Protein AF-A0A0V0R7Y8-F1 (afdb_monomer_lite)

pLDDT: mean 89.79, std 14.74, range [41.31, 98.88]

Structure (mmCIF, N/CA/C/O backbone):
data_AF-A0A0V0R7Y8-F1
#
_entry.id   AF-A0A0V0R7Y8-F1
#
loop_
_atom_site.group_PDB
_atom_site.id
_atom_site.type_symbol
_atom_site.label_atom_id
_atom_site.label_alt_id
_atom_site.label_comp_id
_atom_site.label_asym_id
_atom_site.label_entity_id
_atom_site.label_seq_id
_atom_site.pdbx_PDB_ins_code
_atom_site.Cartn_x
_atom_site.Cartn_y
_atom_site.Cartn_z
_atom_site.occupancy
_atom_site.B_iso_or_equiv
_atom_site.auth_seq_id
_atom_site.auth_comp_id
_atom_site.auth_asym_id
_atom_site.auth_atom_id
_atom_site.pdbx_PDB_model_num
ATOM 1 N N . MET A 1 1 ? -34.820 -1.604 16.905 1.00 45.59 1 MET A N 1
ATOM 2 C CA . MET A 1 1 ? -33.372 -1.327 16.903 1.00 45.59 1 MET A CA 1
ATOM 3 C C . MET A 1 1 ? -32.852 -1.806 15.565 1.00 45.59 1 MET A C 1
ATOM 5 O O . MET A 1 1 ? -32.811 -3.008 15.346 1.00 45.59 1 MET A O 1
ATOM 9 N N . THR A 1 2 ? -32.614 -0.902 14.620 1.00 49.62 2 THR A N 1
ATOM 10 C CA . THR A 1 2 ? -31.925 -1.252 13.375 1.00 49.62 2 THR A CA 1
ATOM 11 C C . THR A 1 2 ? -30.484 -1.556 13.751 1.00 49.62 2 THR A C 1
ATOM 13 O O . THR A 1 2 ? -29.754 -0.662 14.164 1.00 49.62 2 THR A O 1
ATOM 16 N N . THR A 1 3 ? -30.098 -2.826 13.714 1.00 55.25 3 THR A N 1
ATOM 17 C CA . THR A 1 3 ? -28.687 -3.200 13.769 1.00 55.25 3 THR A CA 1
ATOM 18 C C . THR A 1 3 ? -28.027 -2.561 12.551 1.00 55.25 3 THR A C 1
ATOM 20 O O . THR A 1 3 ? -28.383 -2.934 11.431 1.00 55.25 3 THR A O 1
ATOM 23 N N . ASN A 1 4 ? -27.148 -1.572 12.745 1.00 69.75 4 ASN A N 1
ATOM 24 C CA . ASN A 1 4 ? -26.284 -1.092 11.667 1.00 69.75 4 ASN A CA 1
ATOM 25 C C . ASN A 1 4 ? -25.510 -2.312 11.174 1.00 69.75 4 ASN A C 1
ATOM 27 O O . ASN A 1 4 ? -24.710 -2.879 11.917 1.00 69.75 4 ASN A O 1
ATOM 31 N N . GLN A 1 5 ? -25.841 -2.790 9.975 1.00 78.62 5 GLN A N 1
ATOM 32 C CA . GLN A 1 5 ? -25.039 -3.830 9.360 1.00 78.62 5 GLN A CA 1
ATOM 33 C C . GLN A 1 5 ? -23.708 -3.203 8.951 1.00 78.62 5 GLN A C 1
ATOM 35 O O . GLN A 1 5 ? -23.725 -2.102 8.392 1.00 78.62 5 GLN A O 1
ATOM 40 N N . PRO A 1 6 ? -22.584 -3.878 9.230 1.00 84.38 6 PRO A N 1
ATOM 41 C CA . PRO A 1 6 ? -21.288 -3.396 8.797 1.00 84.38 6 PRO A CA 1
ATOM 42 C C . PRO A 1 6 ? -21.269 -3.218 7.276 1.00 84.38 6 PRO A C 1
ATOM 44 O O . PRO A 1 6 ? -21.765 -4.069 6.533 1.00 84.38 6 PRO A O 1
ATOM 47 N N . GLN A 1 7 ? -20.704 -2.104 6.817 1.00 93.25 7 GLN A N 1
ATOM 48 C CA . GLN A 1 7 ? -20.434 -1.865 5.403 1.00 93.25 7 GLN A CA 1
ATOM 49 C C . GLN A 1 7 ? -18.988 -2.235 5.100 1.00 93.25 7 GLN A C 1
ATOM 51 O O . GLN A 1 7 ? -18.094 -1.972 5.904 1.00 93.25 7 GLN A O 1
ATOM 56 N N . THR A 1 8 ? -18.757 -2.820 3.928 1.00 96.31 8 THR A N 1
ATOM 57 C CA . THR A 1 8 ? -17.416 -3.186 3.474 1.00 96.31 8 THR A CA 1
ATOM 58 C C . THR A 1 8 ? -16.985 -2.339 2.290 1.00 96.31 8 THR A C 1
ATOM 60 O O . THR A 1 8 ? -17.793 -2.092 1.395 1.00 96.31 8 THR A O 1
ATOM 63 N N . PHE A 1 9 ? -15.711 -1.965 2.246 1.00 97.56 9 PHE A N 1
ATOM 64 C CA . PHE A 1 9 ? -15.096 -1.331 1.081 1.00 97.56 9 PHE A CA 1
ATOM 65 C C . PHE A 1 9 ? -13.651 -1.798 0.914 1.00 97.56 9 PHE A C 1
ATOM 67 O O . PHE A 1 9 ? -12.997 -2.190 1.881 1.00 97.56 9 PHE A O 1
ATOM 74 N N . LYS A 1 10 ? -13.144 -1.738 -0.314 1.00 98.50 10 LYS A N 1
ATOM 75 C CA . LYS A 1 10 ? -11.782 -2.122 -0.667 1.00 98.50 10 LYS A CA 1
ATOM 76 C C . LYS A 1 10 ? -10.921 -0.892 -0.915 1.00 98.50 10 LYS A C 1
ATOM 78 O O . LYS A 1 10 ? -11.217 -0.078 -1.791 1.00 98.50 10 LYS A O 1
ATOM 83 N N . PHE A 1 11 ? -9.822 -0.788 -0.181 1.00 98.69 11 PHE A N 1
ATOM 84 C CA . PHE A 1 11 ? -8.871 0.313 -0.267 1.00 98.69 11 PHE A CA 1
ATOM 85 C C . PHE A 1 11 ? -7.511 -0.192 -0.748 1.00 98.69 11 PHE A C 1
ATOM 87 O O . PHE A 1 11 ? -7.057 -1.249 -0.313 1.00 98.69 11 PHE A O 1
ATOM 94 N N . ALA A 1 12 ? -6.846 0.563 -1.619 1.00 98.81 12 ALA A N 1
ATOM 95 C CA . ALA A 1 12 ? -5.506 0.243 -2.097 1.00 98.81 12 ALA A CA 1
ATOM 96 C C . ALA A 1 12 ? -4.561 1.452 -2.065 1.00 98.81 12 ALA A C 1
ATOM 98 O O . ALA A 1 12 ? -5.000 2.599 -2.129 1.00 98.81 12 ALA A O 1
ATOM 99 N N . THR A 1 13 ? -3.256 1.196 -2.026 1.00 98.81 13 THR A N 1
ATOM 100 C CA . THR A 1 13 ? -2.219 2.200 -2.301 1.00 98.81 13 THR A CA 1
ATOM 101 C C . THR A 1 13 ? -1.193 1.649 -3.281 1.00 98.81 13 THR A C 1
ATOM 103 O O . THR A 1 13 ? -0.914 0.446 -3.251 1.00 98.81 13 THR A O 1
ATOM 106 N N . TYR A 1 14 ? -0.666 2.500 -4.168 1.00 98.56 14 TYR A N 1
ATOM 107 C CA . TYR A 1 14 ? 0.342 2.082 -5.135 1.00 98.56 14 TYR A CA 1
ATOM 108 C C . TYR A 1 14 ? 1.214 3.224 -5.678 1.00 98.56 14 TYR A C 1
ATOM 110 O O . TYR A 1 14 ? 0.701 4.132 -6.346 1.00 98.56 14 TYR A O 1
ATOM 118 N N . ASN A 1 15 ? 2.533 3.130 -5.485 1.00 97.94 15 ASN A N 1
ATOM 119 C CA . ASN A 1 15 ? 3.489 3.935 -6.236 1.00 97.94 15 ASN A CA 1
ATOM 120 C C . ASN A 1 15 ? 3.655 3.341 -7.644 1.00 97.94 15 ASN A C 1
ATOM 122 O O . ASN A 1 15 ? 4.008 2.174 -7.820 1.00 97.94 15 ASN A O 1
ATOM 126 N N . ILE A 1 16 ? 3.355 4.144 -8.668 1.00 95.75 16 ILE A N 1
ATOM 127 C CA . ILE A 1 16 ? 3.303 3.691 -10.065 1.00 95.75 16 ILE A CA 1
ATOM 128 C C . ILE A 1 16 ? 4.556 4.029 -10.886 1.00 95.75 16 ILE A C 1
ATOM 130 O O . ILE A 1 16 ? 4.579 3.743 -12.093 1.00 95.75 16 ILE A O 1
ATOM 134 N N . ARG A 1 17 ? 5.555 4.683 -10.279 1.00 91.94 17 ARG A N 1
ATOM 135 C CA . ARG A 1 17 ? 6.813 5.108 -10.914 1.00 91.94 17 ARG A CA 1
ATOM 136 C C . ARG A 1 17 ? 6.651 5.823 -12.248 1.00 91.94 17 ARG A C 1
ATOM 138 O O . ARG A 1 17 ? 7.383 5.562 -13.190 1.00 91.94 17 ARG A O 1
ATOM 145 N N . ASN A 1 18 ? 5.602 6.621 -12.418 1.00 83.62 18 ASN A N 1
ATOM 146 C CA . ASN A 1 18 ? 4.929 6.857 -13.703 1.00 83.62 18 ASN A CA 1
ATOM 147 C C . ASN A 1 18 ? 5.817 6.939 -14.968 1.00 83.62 18 ASN A C 1
ATOM 149 O O . ASN A 1 18 ? 6.141 5.911 -15.538 1.00 83.62 18 ASN A O 1
ATOM 153 N N . HIS A 1 19 ? 6.188 8.116 -15.476 1.00 83.19 19 HIS A N 1
ATOM 154 C CA . HIS A 1 19 ? 6.862 8.243 -16.783 1.00 83.19 19 HIS A CA 1
ATOM 155 C C . HIS A 1 19 ? 8.343 7.824 -16.773 1.00 83.19 19 HIS A C 1
ATOM 157 O O . HIS A 1 19 ? 9.034 8.011 -17.775 1.00 83.19 19 HIS A O 1
ATOM 163 N N . MET A 1 20 ? 8.823 7.287 -15.652 1.00 85.25 20 MET A N 1
ATOM 164 C CA . MET A 1 20 ? 10.194 6.841 -15.485 1.00 85.25 20 MET A CA 1
ATOM 165 C C . MET A 1 20 ? 10.377 5.420 -16.005 1.00 85.25 20 MET A C 1
ATOM 167 O O . MET A 1 20 ? 9.436 4.617 -16.102 1.00 85.25 20 MET A O 1
ATOM 171 N N . ASP A 1 21 ? 11.633 5.122 -16.323 1.00 89.00 21 ASP A N 1
ATOM 172 C CA . ASP A 1 21 ? 12.064 3.820 -16.806 1.00 89.00 21 ASP A CA 1
ATOM 173 C C . ASP A 1 21 ? 11.287 3.380 -18.049 1.00 89.00 21 ASP A C 1
ATOM 175 O O . ASP A 1 21 ? 10.880 4.190 -18.883 1.00 89.00 21 ASP A O 1
ATOM 179 N N . ARG A 1 22 ? 11.083 2.075 -18.205 1.00 93.44 22 ARG A N 1
ATOM 180 C CA . ARG A 1 22 ? 10.433 1.441 -19.357 1.00 93.44 22 ARG A CA 1
ATOM 181 C C . ARG A 1 22 ? 8.916 1.687 -19.394 1.00 93.44 22 ARG A C 1
ATOM 183 O O . ARG A 1 22 ? 8.144 0.789 -19.723 1.00 93.44 22 ARG A O 1
ATOM 190 N N . TYR A 1 23 ? 8.455 2.892 -19.039 1.00 92.12 23 TYR A N 1
ATOM 191 C CA . TYR A 1 23 ? 7.038 3.245 -18.928 1.00 92.12 23 TYR A CA 1
ATOM 192 C C . TYR A 1 23 ? 6.246 2.927 -20.196 1.00 92.12 23 TYR A C 1
ATOM 194 O O . TYR A 1 23 ? 5.176 2.332 -20.111 1.00 92.12 23 TYR A O 1
ATOM 202 N N . SER A 1 24 ? 6.765 3.275 -21.378 1.00 92.06 24 SER A N 1
ATOM 203 C CA . SER A 1 24 ? 6.098 2.980 -22.656 1.00 92.06 24 SER A CA 1
ATOM 204 C C . SER A 1 24 ? 5.825 1.486 -22.855 1.00 92.06 24 SER A C 1
ATOM 206 O O . SER A 1 24 ? 4.826 1.138 -23.480 1.00 92.06 24 SER A O 1
ATOM 208 N N . GLU A 1 25 ? 6.669 0.621 -22.296 1.00 94.81 25 GLU A N 1
ATOM 209 C CA . GLU A 1 25 ? 6.560 -0.836 -22.388 1.00 94.81 25 GLU A CA 1
ATOM 210 C C . GLU A 1 25 ? 5.627 -1.407 -21.311 1.00 94.81 25 GLU A C 1
ATOM 212 O O . GLU A 1 25 ? 4.839 -2.309 -21.590 1.00 94.81 25 GLU A O 1
ATOM 217 N N . ARG A 1 26 ? 5.649 -0.852 -20.090 1.00 94.56 26 ARG A N 1
ATOM 218 C CA . ARG A 1 26 ? 4.825 -1.337 -18.967 1.00 94.56 26 ARG A CA 1
ATOM 219 C C . ARG A 1 26 ? 3.474 -0.643 -18.805 1.00 94.56 26 ARG A C 1
ATOM 221 O O . ARG A 1 26 ? 2.657 -1.119 -18.028 1.00 94.56 26 ARG A O 1
ATOM 228 N N . LYS A 1 27 ? 3.188 0.454 -19.515 1.00 94.19 27 LYS A N 1
ATOM 229 C CA . LYS A 1 27 ? 1.982 1.286 -19.313 1.00 94.19 27 LYS A CA 1
ATOM 230 C C . LYS A 1 27 ? 0.677 0.495 -19.358 1.00 94.19 27 LYS A C 1
ATOM 232 O O . LYS A 1 27 ? -0.183 0.683 -18.500 1.00 94.19 27 LYS A O 1
ATOM 237 N N . GLU A 1 28 ? 0.501 -0.365 -20.359 1.00 95.06 28 GLU A N 1
ATOM 238 C CA . GLU A 1 28 ? -0.724 -1.167 -20.462 1.00 95.06 28 GLU A CA 1
ATOM 239 C C . GLU A 1 28 ? -0.782 -2.245 -19.376 1.00 95.06 28 GLU A C 1
ATOM 241 O O . GLU A 1 28 ? -1.850 -2.494 -18.821 1.00 95.06 28 GLU A O 1
ATOM 246 N N . PHE A 1 29 ? 0.366 -2.805 -18.989 1.00 96.62 29 PHE A N 1
ATOM 247 C CA . PHE A 1 29 ? 0.450 -3.757 -17.885 1.00 96.62 29 PHE A CA 1
ATOM 248 C C . PHE A 1 29 ? 0.130 -3.115 -16.528 1.00 96.62 29 PHE A C 1
ATOM 250 O O . PHE A 1 29 ? -0.634 -3.670 -15.739 1.00 96.62 29 PHE A O 1
ATOM 257 N N . LEU A 1 30 ? 0.630 -1.903 -16.285 1.00 96.31 30 LEU A N 1
ATOM 258 C CA . LEU A 1 30 ? 0.299 -1.074 -15.128 1.00 96.31 30 LEU A CA 1
ATOM 259 C C . LEU A 1 30 ? -1.203 -0.796 -15.047 1.00 96.31 30 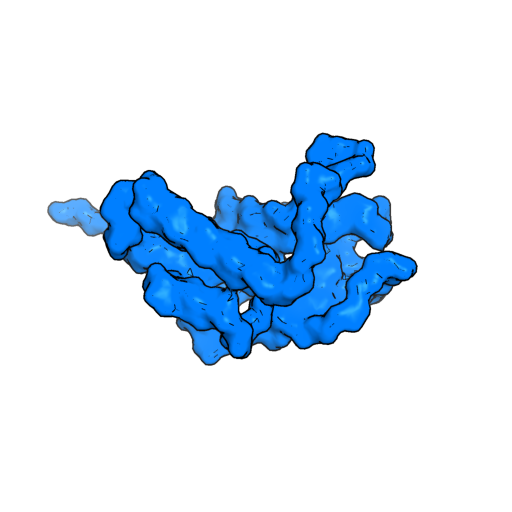LEU A C 1
ATOM 261 O O . LEU A 1 30 ? -1.820 -1.040 -14.012 1.00 96.31 30 LEU A O 1
ATOM 265 N N . LYS A 1 31 ? -1.820 -0.355 -16.149 1.00 95.94 31 LYS A N 1
ATOM 266 C CA . LYS A 1 31 ? -3.274 -0.136 -16.197 1.00 95.94 31 LYS A CA 1
ATOM 267 C C . LYS A 1 31 ? -4.052 -1.411 -15.896 1.00 95.94 31 LYS A C 1
ATOM 269 O O . LYS A 1 31 ? -4.994 -1.371 -15.112 1.00 95.94 31 LYS A O 1
ATOM 274 N N . GLN A 1 32 ? -3.674 -2.534 -16.510 1.00 97.12 32 GLN A N 1
ATOM 275 C CA . GLN A 1 32 ? -4.319 -3.824 -16.262 1.00 97.12 32 GLN A CA 1
ATOM 276 C C . GLN A 1 32 ? -4.190 -4.237 -14.795 1.00 97.12 32 GLN A C 1
ATOM 278 O O . GLN A 1 32 ? -5.183 -4.647 -14.202 1.00 97.12 32 GLN A O 1
ATOM 283 N N . THR A 1 33 ? -3.008 -4.057 -14.205 1.00 97.25 33 THR A N 1
ATOM 284 C CA . THR A 1 33 ? -2.749 -4.323 -12.786 1.00 97.25 33 THR A CA 1
ATOM 285 C C . THR A 1 33 ? -3.688 -3.500 -11.905 1.00 97.25 33 THR A C 1
ATOM 287 O O . THR A 1 33 ? -4.431 -4.077 -11.118 1.00 97.25 33 THR A O 1
ATOM 290 N N . ILE A 1 34 ? -3.758 -2.177 -12.105 1.00 97.12 34 ILE A N 1
ATOM 291 C CA . ILE A 1 34 ? -4.668 -1.285 -11.362 1.00 97.12 34 ILE A CA 1
ATOM 292 C C . ILE A 1 34 ? -6.135 -1.714 -11.535 1.00 97.12 34 ILE A C 1
ATOM 294 O O . ILE A 1 34 ? -6.874 -1.826 -10.557 1.00 97.12 34 ILE A O 1
ATOM 298 N N . HIS A 1 35 ? -6.563 -2.014 -12.764 1.00 97.00 35 HIS A N 1
ATOM 299 C CA . HIS A 1 35 ? -7.934 -2.454 -13.042 1.00 97.00 35 HIS A CA 1
ATOM 300 C C . HIS A 1 35 ? -8.291 -3.793 -12.375 1.00 97.00 35 HIS A C 1
ATOM 302 O O . HIS A 1 35 ? -9.444 -3.993 -11.986 1.00 97.00 35 HIS A O 1
ATOM 308 N N . GLN A 1 36 ? -7.336 -4.715 -12.241 1.00 97.44 36 GLN A N 1
ATOM 309 C CA . GLN A 1 36 ? -7.560 -6.037 -11.649 1.00 97.44 36 GLN A CA 1
ATOM 310 C C . GLN A 1 36 ? -7.745 -5.995 -10.127 1.00 97.44 36 GLN A C 1
ATOM 312 O O . GLN A 1 36 ? -8.451 -6.855 -9.597 1.00 97.44 36 GLN A O 1
ATOM 317 N N . VAL A 1 37 ? -7.182 -4.994 -9.440 1.00 97.12 37 VAL A N 1
ATOM 318 C CA . VAL A 1 37 ? -7.317 -4.822 -7.979 1.00 97.12 37 VAL A CA 1
ATOM 319 C C . VAL A 1 37 ? -8.781 -4.619 -7.571 1.00 97.12 37 VAL A C 1
ATOM 321 O O . VAL A 1 37 ? -9.213 -5.120 -6.528 1.00 97.12 37 VAL A O 1
ATOM 324 N N . LYS A 1 38 ? -9.567 -3.935 -8.420 1.00 97.00 38 LYS A N 1
ATOM 325 C CA . LYS A 1 38 ? -10.990 -3.629 -8.184 1.00 97.00 38 LYS A CA 1
ATOM 326 C C . LYS A 1 38 ? -11.236 -3.000 -6.803 1.00 97.00 38 LYS A C 1
ATOM 328 O O . LYS A 1 38 ? -12.173 -3.391 -6.113 1.00 97.00 38 LYS A O 1
ATOM 333 N N . SER A 1 39 ? -10.354 -2.097 -6.376 1.00 97.75 39 SER A N 1
ATOM 334 C CA . SER A 1 39 ? -10.543 -1.297 -5.163 1.00 97.75 39 SER A CA 1
ATOM 335 C C . SER A 1 39 ? -11.597 -0.218 -5.389 1.00 97.75 39 SER A C 1
ATOM 337 O O . SER A 1 39 ? -11.660 0.357 -6.476 1.00 97.75 39 SER A O 1
ATOM 339 N N . ASP A 1 40 ? -12.365 0.100 -4.353 1.00 98.25 40 ASP A N 1
ATOM 340 C CA . ASP A 1 40 ? -13.305 1.223 -4.358 1.00 98.25 40 ASP A CA 1
ATOM 341 C C . ASP A 1 40 ? -12.562 2.562 -4.262 1.00 98.25 40 ASP A C 1
ATOM 343 O O . ASP A 1 40 ? -12.948 3.547 -4.890 1.00 98.25 40 ASP A O 1
ATOM 347 N N . ILE A 1 41 ? -11.466 2.588 -3.496 1.00 98.00 41 ILE A N 1
ATOM 348 C CA . ILE A 1 41 ? -10.605 3.759 -3.303 1.00 98.00 41 ILE A CA 1
ATOM 349 C C . ILE A 1 41 ? -9.147 3.333 -3.489 1.00 98.00 41 ILE A C 1
ATOM 351 O O . ILE A 1 41 ? -8.733 2.295 -2.975 1.00 98.00 41 ILE A O 1
ATOM 355 N N . MET A 1 42 ? -8.361 4.133 -4.211 1.00 98.12 42 MET A N 1
ATOM 356 C CA . MET A 1 42 ? -6.930 3.892 -4.405 1.00 98.12 42 MET A CA 1
ATOM 357 C C . MET A 1 42 ? -6.126 5.186 -4.250 1.00 98.12 42 MET A C 1
ATOM 359 O O . MET A 1 42 ? -6.394 6.164 -4.947 1.00 98.12 42 MET A O 1
ATOM 363 N N . GLY A 1 43 ? -5.133 5.180 -3.359 1.00 97.81 43 GLY A N 1
ATOM 364 C CA . GLY A 1 43 ? -4.105 6.217 -3.271 1.00 97.81 43 GLY A CA 1
ATOM 365 C C . GLY A 1 43 ? -2.959 5.919 -4.237 1.00 97.81 43 GLY A C 1
ATOM 366 O O . GLY A 1 43 ? -2.362 4.851 -4.161 1.00 97.81 43 GLY A O 1
ATOM 367 N N . LEU A 1 44 ? -2.652 6.839 -5.151 1.00 96.81 44 LEU A N 1
ATOM 368 C CA . LEU A 1 44 ? -1.558 6.679 -6.114 1.00 96.81 44 LEU A CA 1
ATOM 369 C C . LEU A 1 44 ? -0.428 7.668 -5.824 1.00 96.81 44 LEU A C 1
ATOM 371 O O . LEU A 1 44 ? -0.694 8.848 -5.584 1.00 96.81 44 LEU A O 1
ATOM 375 N N . GLN A 1 45 ? 0.817 7.201 -5.905 1.00 95.50 45 GLN A N 1
ATOM 376 C CA . GLN A 1 45 ? 2.026 8.029 -5.815 1.00 95.50 45 GLN A CA 1
ATOM 377 C C . GLN A 1 45 ? 2.712 8.125 -7.185 1.00 95.50 45 GLN A C 1
ATOM 379 O O . GLN A 1 45 ? 2.442 7.326 -8.077 1.00 95.50 45 GLN A O 1
ATOM 384 N N . GLU A 1 46 ? 3.546 9.149 -7.379 1.00 91.31 46 GLU A N 1
ATOM 385 C CA . GLU A 1 46 ? 4.247 9.434 -8.645 1.00 91.31 46 GLU A CA 1
ATOM 386 C C . GLU A 1 46 ? 3.353 9.658 -9.878 1.00 91.31 46 GLU A C 1
ATOM 388 O O . GLU A 1 46 ? 3.790 9.545 -11.022 1.00 91.31 46 GLU A O 1
ATOM 393 N N . VAL A 1 47 ? 2.092 10.048 -9.693 1.00 88.06 47 VAL A N 1
ATOM 394 C CA . VAL A 1 47 ? 1.229 10.442 -10.816 1.00 88.06 47 VAL A CA 1
ATOM 395 C C . VAL A 1 47 ? 1.770 11.724 -11.456 1.00 88.06 47 VAL A C 1
ATOM 397 O O . VAL A 1 47 ? 1.975 12.731 -10.784 1.00 88.06 47 VAL A O 1
ATOM 400 N N . ALA A 1 48 ? 1.964 11.712 -12.776 1.00 80.25 48 ALA A N 1
ATOM 401 C CA . ALA A 1 48 ? 2.385 12.899 -13.521 1.00 80.25 48 ALA A CA 1
ATOM 402 C C . ALA A 1 48 ? 1.202 13.474 -14.296 1.00 80.25 48 ALA A C 1
ATOM 404 O O . ALA A 1 48 ? 0.520 12.753 -15.026 1.00 80.25 48 ALA A O 1
ATOM 405 N N . PHE A 1 49 ? 0.979 14.778 -14.141 1.00 62.84 49 PHE A N 1
ATOM 406 C CA . PHE A 1 49 ? -0.150 15.490 -14.743 1.00 62.84 49 PHE A CA 1
ATOM 407 C C . PHE A 1 49 ? 0.215 16.199 -16.056 1.00 62.84 49 PHE A C 1
ATOM 409 O O . PHE A 1 49 ? -0.677 16.528 -16.835 1.00 62.84 49 PHE A O 1
ATOM 416 N N . LEU A 1 50 ? 1.508 16.405 -16.333 1.00 59.41 50 LEU A N 1
ATOM 417 C CA . LEU A 1 50 ? 2.017 17.045 -17.548 1.00 59.41 50 LEU A CA 1
ATOM 418 C C . LEU A 1 50 ? 3.231 16.278 -18.105 1.00 59.41 50 LEU A C 1
ATOM 420 O O . LEU A 1 50 ? 3.923 15.598 -17.343 1.00 59.41 50 LEU A O 1
ATOM 424 N N . PRO A 1 51 ? 3.520 16.378 -19.418 1.00 52.84 51 PRO A N 1
ATOM 425 C CA . PRO A 1 51 ? 4.764 15.861 -19.967 1.00 52.84 51 PRO A CA 1
ATOM 426 C C . PRO A 1 51 ? 5.930 16.681 -19.398 1.00 52.84 51 PRO A C 1
ATOM 428 O O . PRO A 1 51 ? 6.093 17.843 -19.763 1.00 52.84 51 PRO A O 1
ATOM 431 N N . GLY A 1 52 ? 6.723 16.077 -18.511 1.00 54.22 52 GLY A N 1
ATOM 432 C CA . GLY A 1 52 ? 7.996 16.641 -18.050 1.00 54.22 52 GLY A CA 1
ATOM 433 C C . GLY A 1 52 ? 7.979 17.379 -16.712 1.00 54.22 52 GLY A C 1
ATOM 434 O O . GLY A 1 52 ? 8.740 18.325 -16.565 1.00 54.22 52 GLY A O 1
ATOM 435 N N . GLY A 1 53 ? 7.138 16.981 -15.756 1.00 50.09 53 GLY A N 1
ATOM 436 C CA . GLY A 1 53 ? 7.322 17.417 -14.372 1.00 50.09 53 GLY A CA 1
ATOM 437 C C . GLY A 1 53 ? 6.745 16.414 -13.384 1.00 50.09 53 GLY A C 1
ATOM 438 O O . GLY A 1 53 ? 5.543 16.127 -13.413 1.00 50.09 53 GLY A O 1
ATOM 439 N N . GLN A 1 54 ? 7.593 15.875 -12.513 1.00 50.69 54 GLN A N 1
ATOM 440 C CA . GLN A 1 54 ? 7.134 15.293 -11.256 1.00 50.69 54 GLN A CA 1
ATOM 441 C C . GLN A 1 54 ? 6.870 16.408 -10.232 1.00 50.69 54 GLN A C 1
ATOM 443 O O . GLN A 1 54 ? 7.487 17.470 -10.279 1.00 50.69 54 GLN A O 1
ATOM 448 N N . LEU A 1 55 ? 5.959 16.181 -9.278 1.00 51.19 55 LEU A N 1
ATOM 449 C CA . LEU A 1 55 ? 5.651 17.178 -8.242 1.00 51.19 55 LEU A CA 1
ATOM 450 C C . LEU A 1 55 ? 6.890 17.537 -7.394 1.00 51.19 55 LEU A C 1
ATOM 452 O O . LEU A 1 55 ? 7.007 18.679 -6.956 1.00 51.19 55 LEU A O 1
ATOM 456 N N . HIS A 1 56 ? 7.838 16.603 -7.233 1.00 52.97 56 HIS A N 1
ATOM 457 C CA . HIS A 1 56 ? 9.090 16.830 -6.502 1.00 52.97 56 HIS A CA 1
ATOM 458 C C . HIS A 1 56 ? 9.985 17.903 -7.156 1.00 52.97 56 HIS A C 1
ATOM 460 O O . HIS A 1 56 ? 10.826 18.496 -6.495 1.00 52.97 56 HIS A O 1
ATOM 466 N N . GLU A 1 57 ? 9.803 18.209 -8.446 1.00 45.66 57 GLU A N 1
ATOM 467 C CA . GLU A 1 57 ? 10.573 19.258 -9.131 1.00 45.66 57 GLU A CA 1
ATOM 468 C C . GLU A 1 57 ? 10.088 20.675 -8.778 1.00 45.66 57 GLU A C 1
ATOM 470 O O . GLU A 1 57 ? 10.811 21.654 -8.984 1.00 45.66 57 GLU A O 1
ATOM 475 N N . LEU A 1 58 ? 8.868 20.802 -8.241 1.00 43.78 58 LEU A N 1
ATOM 476 C CA . LEU A 1 58 ? 8.275 22.082 -7.840 1.00 43.78 58 LEU A CA 1
ATOM 477 C C . LEU A 1 58 ? 8.676 22.504 -6.421 1.00 43.78 58 LEU A C 1
ATOM 479 O O . LEU A 1 58 ? 8.545 23.680 -6.079 1.00 43.78 58 LEU A O 1
ATOM 483 N N . VAL A 1 59 ? 9.186 21.572 -5.614 1.00 45.34 59 VAL A N 1
ATOM 484 C CA . VAL A 1 59 ? 9.665 21.813 -4.251 1.00 45.34 59 VAL A CA 1
ATOM 485 C C . VAL A 1 59 ? 11.038 21.160 -4.129 1.00 45.34 59 VAL A C 1
ATOM 487 O O . VAL A 1 59 ? 11.153 19.956 -3.946 1.00 45.34 59 VAL A O 1
ATOM 490 N N . LYS A 1 60 ? 12.102 21.952 -4.301 1.00 41.31 60 LYS A N 1
ATOM 491 C CA . LYS A 1 60 ? 13.466 21.472 -4.056 1.00 41.31 60 LYS A CA 1
ATOM 492 C C . LYS A 1 60 ? 13.683 21.359 -2.554 1.00 41.31 60 LYS A C 1
ATOM 494 O O . LYS A 1 60 ? 13.883 22.378 -1.893 1.00 41.31 60 LYS A O 1
ATOM 499 N N . ASP A 1 61 ? 13.681 20.133 -2.061 1.00 51.72 61 ASP A N 1
ATOM 500 C CA . ASP A 1 61 ? 14.017 19.824 -0.679 1.00 51.72 61 ASP A CA 1
ATOM 501 C C . ASP A 1 61 ? 15.536 19.633 -0.555 1.00 51.72 61 ASP A C 1
ATOM 503 O O . ASP A 1 61 ? 16.154 18.901 -1.328 1.00 51.72 61 ASP A O 1
ATOM 507 N N . ASN A 1 62 ? 16.159 20.384 0.359 1.00 50.03 62 ASN A N 1
ATOM 508 C CA . ASN A 1 62 ? 17.614 20.571 0.405 1.00 50.03 62 ASN A CA 1
ATOM 509 C C . ASN A 1 62 ? 18.362 19.661 1.395 1.00 50.03 62 ASN A C 1
ATOM 511 O O . ASN A 1 62 ? 19.586 19.738 1.409 1.00 50.03 62 ASN A O 1
ATOM 515 N N . ASP A 1 63 ? 17.709 18.808 2.192 1.00 49.81 63 ASP A N 1
ATOM 516 C CA . ASP A 1 63 ? 18.393 18.116 3.296 1.00 49.81 63 ASP A CA 1
ATOM 517 C C . ASP A 1 63 ? 17.983 16.638 3.437 1.00 49.81 63 ASP A C 1
ATOM 519 O O . ASP A 1 63 ? 16.811 16.287 3.470 1.00 49.81 63 ASP A O 1
ATOM 523 N N . GLY A 1 64 ? 18.971 15.743 3.492 1.00 50.47 64 GLY A N 1
ATOM 524 C CA . GLY A 1 64 ? 18.769 14.295 3.573 1.00 50.47 64 GLY A CA 1
ATOM 525 C C . GLY A 1 64 ? 18.235 13.805 4.925 1.00 50.47 64 GLY A C 1
ATOM 526 O O . GLY A 1 64 ? 18.510 14.388 5.971 1.00 50.47 64 GLY A O 1
ATOM 527 N N . ASN A 1 65 ? 17.517 12.681 4.875 1.00 48.59 65 ASN A N 1
ATOM 528 C CA . ASN A 1 65 ? 17.073 11.778 5.952 1.00 48.59 65 ASN A CA 1
ATOM 529 C C . ASN A 1 65 ? 16.168 12.330 7.077 1.00 48.59 65 ASN A C 1
ATOM 531 O O . ASN A 1 65 ? 15.351 11.569 7.581 1.00 48.59 65 ASN A O 1
ATOM 535 N N . ASP A 1 66 ? 16.213 13.617 7.432 1.00 54.28 66 ASP A N 1
ATOM 536 C CA . ASP A 1 66 ? 15.376 14.206 8.507 1.00 54.28 66 ASP A CA 1
ATOM 537 C C . ASP A 1 66 ? 13.991 14.692 8.000 1.00 54.28 66 ASP A C 1
ATOM 539 O O . ASP A 1 66 ? 13.136 15.169 8.750 1.00 54.28 66 ASP A O 1
ATOM 543 N N . ILE A 1 67 ? 13.749 14.585 6.687 1.00 68.69 67 ILE A N 1
ATOM 544 C CA . ILE A 1 67 ? 12.571 15.157 6.020 1.00 68.69 67 ILE A CA 1
ATOM 545 C C . ILE A 1 67 ? 11.351 14.235 6.069 1.00 68.69 67 ILE A C 1
ATOM 547 O O . ILE A 1 67 ? 10.243 14.723 6.290 1.00 68.69 67 ILE A O 1
ATOM 551 N N . PHE A 1 68 ? 11.508 12.919 5.895 1.00 74.50 68 PHE A N 1
ATOM 552 C CA . PHE A 1 68 ? 10.350 12.014 5.840 1.00 74.50 68 PHE A CA 1
ATOM 553 C C . PHE A 1 68 ? 9.593 11.997 7.165 1.00 74.50 68 PHE A C 1
ATOM 555 O O . PHE A 1 68 ? 8.377 12.195 7.205 1.00 74.50 68 PHE A O 1
ATOM 562 N N . GLU A 1 69 ? 10.326 11.886 8.270 1.00 76.50 69 GLU A N 1
ATOM 563 C CA . GLU A 1 69 ? 9.746 11.991 9.601 1.00 76.50 69 GLU A CA 1
ATOM 564 C C . GLU A 1 69 ? 9.106 13.366 9.830 1.00 76.50 69 GLU A C 1
ATOM 566 O O . GLU A 1 69 ? 7.986 13.449 10.345 1.00 76.50 69 GLU A O 1
ATOM 571 N N . HIS A 1 70 ? 9.764 14.452 9.407 1.00 82.88 70 HIS A N 1
ATOM 572 C CA . HIS A 1 70 ? 9.187 15.789 9.497 1.00 82.88 70 HIS A CA 1
ATOM 573 C C . HIS A 1 70 ? 7.866 15.895 8.723 1.00 82.88 70 HIS A C 1
ATOM 575 O O . HIS A 1 70 ? 6.879 16.397 9.260 1.00 82.88 70 HIS A O 1
ATOM 581 N N . HIS A 1 71 ? 7.804 15.387 7.492 1.00 87.12 71 HIS A N 1
ATOM 582 C CA . HIS A 1 71 ? 6.600 15.390 6.663 1.00 87.12 71 HIS A CA 1
ATOM 583 C C . HIS A 1 71 ? 5.462 14.603 7.309 1.00 87.12 71 HIS A C 1
ATOM 585 O O . HIS A 1 71 ? 4.344 15.114 7.413 1.00 87.12 71 HIS A O 1
ATOM 591 N N . ILE A 1 72 ? 5.744 13.405 7.821 1.00 91.19 72 ILE A N 1
ATOM 592 C CA . ILE A 1 72 ? 4.748 12.593 8.523 1.00 91.19 72 ILE A CA 1
ATOM 593 C C . ILE A 1 72 ? 4.254 13.291 9.794 1.00 91.19 72 ILE A C 1
ATOM 595 O O . ILE A 1 72 ? 3.041 13.345 10.032 1.00 91.19 72 ILE A O 1
ATOM 599 N N . LYS A 1 73 ? 5.149 13.922 10.564 1.00 89.69 73 LYS A N 1
ATOM 600 C CA . LYS A 1 73 ? 4.777 14.764 11.712 1.00 89.69 73 LYS A CA 1
ATOM 601 C C . LYS A 1 73 ? 3.850 15.907 11.303 1.00 89.69 73 LYS A C 1
ATOM 603 O O . LYS A 1 73 ? 2.830 16.116 11.963 1.00 89.69 73 LYS A O 1
ATOM 608 N N . GLN A 1 74 ? 4.157 16.620 10.216 1.00 92.88 74 GLN A N 1
ATOM 609 C CA . GLN A 1 74 ? 3.313 17.710 9.717 1.00 92.88 74 GLN A CA 1
ATOM 610 C C . GLN A 1 74 ? 1.940 17.213 9.256 1.00 92.88 74 GLN A C 1
ATOM 612 O O . GLN A 1 74 ? 0.930 17.831 9.592 1.00 92.88 74 GLN A O 1
ATOM 617 N N . ILE A 1 75 ? 1.877 16.085 8.540 1.00 93.94 75 ILE A N 1
ATOM 618 C CA . ILE A 1 75 ? 0.613 15.494 8.083 1.00 93.94 75 ILE A CA 1
ATOM 619 C C . ILE A 1 75 ? -0.253 15.104 9.282 1.00 93.94 75 ILE A C 1
ATOM 621 O O . ILE A 1 75 ? -1.416 15.497 9.351 1.00 93.94 75 ILE A O 1
ATOM 625 N N . ILE A 1 76 ? 0.303 14.393 10.264 1.00 94.00 76 ILE A N 1
ATOM 626 C CA . ILE A 1 76 ? -0.451 13.970 11.451 1.00 94.00 76 ILE A CA 1
ATOM 627 C C . ILE A 1 76 ? -0.896 15.177 12.285 1.00 94.00 76 ILE A C 1
ATOM 629 O O . ILE A 1 76 ? -2.034 15.209 12.760 1.00 94.00 76 ILE A O 1
ATOM 633 N N . LEU A 1 77 ? -0.045 16.194 12.443 1.00 93.94 77 LEU A N 1
ATOM 634 C CA . LEU A 1 77 ? -0.428 17.437 13.113 1.00 93.94 77 LEU A CA 1
ATOM 635 C C . LEU A 1 77 ? -1.569 18.141 12.367 1.00 93.94 77 LEU A C 1
ATOM 637 O O . LEU A 1 77 ? -2.539 18.580 12.986 1.00 93.94 77 LEU A O 1
ATOM 641 N N . TRP A 1 78 ? -1.487 18.211 11.039 1.00 96.19 78 TRP A N 1
ATOM 642 C CA . TRP A 1 78 ? -2.539 18.772 10.203 1.00 96.19 78 TRP A CA 1
ATOM 643 C C . TRP A 1 78 ? -3.853 17.995 10.348 1.00 96.19 78 TRP A C 1
ATOM 645 O O . TRP A 1 78 ? -4.894 18.623 10.541 1.00 96.19 78 TRP A O 1
ATOM 655 N N . LEU A 1 79 ? -3.817 16.657 10.359 1.00 95.00 79 LEU A N 1
ATOM 656 C CA . LEU A 1 79 ? -4.995 15.815 10.596 1.00 95.00 79 LEU A CA 1
ATOM 657 C C . LEU A 1 79 ? -5.630 16.113 11.963 1.00 95.00 79 LEU A C 1
ATOM 659 O O . LEU A 1 79 ? -6.834 16.353 12.027 1.00 95.00 79 LEU A O 1
ATOM 663 N N . LYS A 1 80 ? -4.825 16.186 13.033 1.00 94.19 80 LYS A N 1
ATOM 664 C CA . LYS A 1 80 ? -5.292 16.524 14.393 1.00 94.19 80 LYS A CA 1
ATOM 665 C C . LYS A 1 80 ? -5.972 17.892 14.461 1.00 94.19 80 LYS A C 1
ATOM 667 O O . LYS A 1 80 ? -6.934 18.066 15.201 1.00 94.19 80 LYS A O 1
ATOM 672 N N . ILE A 1 81 ? -5.476 18.864 13.694 1.00 94.69 81 ILE A N 1
A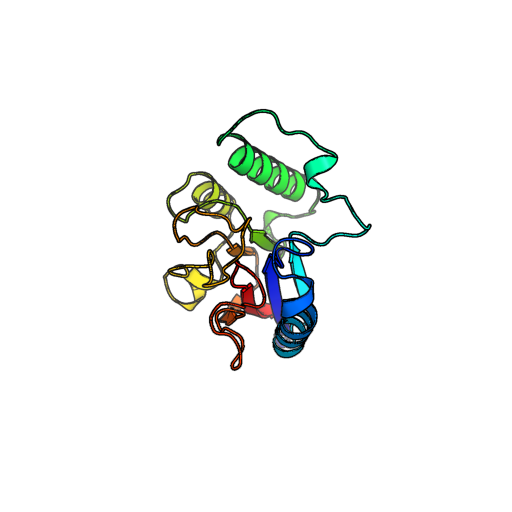TOM 673 C CA . ILE A 1 81 ? -6.033 20.222 13.648 1.00 94.69 81 ILE A CA 1
ATOM 674 C C . ILE A 1 81 ? -7.301 20.285 12.785 1.00 94.69 81 ILE A C 1
ATOM 676 O O . ILE A 1 81 ? -8.208 21.064 13.083 1.00 94.69 81 ILE A O 1
ATOM 680 N N . LYS A 1 82 ? -7.350 19.538 11.676 1.00 95.94 82 LYS A N 1
ATOM 681 C CA . LYS A 1 82 ? -8.391 19.690 10.649 1.00 95.94 82 LYS A CA 1
ATOM 682 C C . LYS A 1 82 ? -9.557 18.729 10.775 1.00 95.94 82 LYS A C 1
ATOM 684 O O . LYS A 1 82 ? -10.626 19.069 10.275 1.00 95.94 82 LYS A O 1
ATOM 689 N N . ILE A 1 83 ? -9.381 17.580 11.415 1.00 94.06 83 ILE A N 1
ATOM 690 C CA . ILE A 1 83 ? -10.449 16.599 11.609 1.00 94.06 83 ILE A CA 1
ATOM 691 C C . ILE A 1 83 ? -11.131 16.876 12.956 1.00 94.06 83 ILE A C 1
ATOM 693 O O . ILE A 1 83 ? -10.512 16.682 14.005 1.00 94.06 83 ILE A O 1
ATOM 697 N N . PRO A 1 84 ? -12.404 17.317 12.966 1.00 91.56 84 PRO A N 1
ATOM 698 C CA . PRO A 1 84 ? -13.171 17.427 14.201 1.00 91.56 84 PRO A CA 1
ATOM 699 C C . PRO A 1 84 ? -13.288 16.058 14.870 1.00 91.56 84 PRO A C 1
ATOM 701 O O . PRO A 1 84 ? -13.510 15.062 14.185 1.00 91.56 84 PRO A O 1
ATOM 704 N N . ASN A 1 85 ? -13.159 16.013 16.197 1.00 91.31 85 ASN A N 1
ATOM 705 C CA . ASN A 1 85 ? -13.160 14.766 16.968 1.00 91.31 85 ASN A CA 1
ATOM 706 C C . ASN A 1 85 ? -12.169 13.730 16.405 1.00 91.31 85 ASN A C 1
ATOM 708 O O . ASN A 1 85 ? -12.500 12.554 16.304 1.00 91.31 85 ASN A O 1
ATOM 712 N N . PHE A 1 86 ? -10.953 14.163 16.040 1.00 92.75 86 PHE A N 1
ATOM 713 C CA . PHE A 1 86 ? -9.876 13.296 15.538 1.00 92.75 86 PHE A CA 1
ATOM 714 C C . PHE A 1 86 ? -9.718 11.997 16.345 1.00 92.75 86 PHE A C 1
ATOM 716 O O . PHE A 1 86 ? -9.457 10.939 15.776 1.00 92.75 86 PHE A O 1
ATOM 723 N N . GLU A 1 87 ? -9.927 12.061 17.664 1.00 89.69 87 GLU A N 1
ATOM 724 C CA . GLU A 1 87 ? -9.827 10.892 18.534 1.00 89.69 87 GLU A CA 1
ATOM 725 C C . GLU A 1 87 ? -10.847 9.783 18.213 1.00 89.69 87 GLU A C 1
ATOM 727 O O . GLU A 1 87 ? -10.526 8.607 18.372 1.00 89.69 87 GLU A O 1
ATOM 732 N N . GLU A 1 88 ? -12.027 10.150 17.707 1.00 91.25 88 GLU A N 1
ATOM 733 C CA . GLU A 1 88 ? -13.155 9.266 17.371 1.00 91.25 88 GLU A CA 1
ATOM 734 C C . GLU A 1 88 ? -13.286 9.008 15.857 1.00 91.25 88 GLU A C 1
ATOM 736 O O . GLU A 1 88 ? -14.080 8.169 15.432 1.00 91.25 88 GLU A O 1
ATOM 741 N N . ALA A 1 89 ? -12.533 9.737 15.029 1.00 93.88 89 ALA A N 1
ATOM 742 C CA . ALA A 1 89 ? -12.652 9.678 13.580 1.00 93.88 89 ALA A CA 1
ATOM 743 C C . ALA A 1 89 ? -12.082 8.376 12.992 1.00 93.88 89 ALA A C 1
ATOM 745 O O . ALA A 1 89 ? -11.014 7.900 13.387 1.00 93.88 89 ALA A O 1
ATOM 746 N N . ASN A 1 90 ? -12.765 7.851 11.971 1.00 94.75 90 ASN A N 1
ATOM 747 C CA . ASN A 1 90 ? -12.237 6.788 11.120 1.00 94.75 90 ASN A CA 1
ATOM 748 C C . ASN A 1 90 ? -11.302 7.400 10.076 1.00 94.75 90 ASN A C 1
ATOM 750 O O . ASN A 1 90 ? -11.730 8.232 9.275 1.00 94.75 90 ASN A O 1
ATOM 754 N N . ILE A 1 91 ? -10.034 6.995 10.089 1.00 96.25 91 ILE A N 1
ATOM 755 C CA . ILE A 1 91 ? -9.005 7.535 9.195 1.00 96.25 91 ILE A CA 1
ATOM 756 C C . ILE A 1 91 ? -8.238 6.372 8.579 1.00 96.25 91 ILE A C 1
ATOM 758 O O . ILE A 1 91 ? -7.744 5.511 9.303 1.00 96.25 91 ILE A O 1
ATOM 762 N N . ILE A 1 92 ? -8.110 6.383 7.253 1.00 97.44 92 ILE A N 1
ATOM 763 C CA . ILE A 1 92 ? -7.102 5.604 6.531 1.00 97.44 92 ILE A CA 1
ATOM 764 C C . ILE A 1 92 ? -6.013 6.573 6.076 1.00 97.44 92 ILE A C 1
ATOM 766 O O . ILE A 1 92 ? -6.313 7.611 5.484 1.00 97.44 92 ILE A O 1
ATOM 770 N N . PHE A 1 93 ? -4.760 6.233 6.358 1.00 96.88 93 PHE A N 1
ATOM 771 C CA . PHE A 1 93 ? -3.581 6.975 5.933 1.00 96.88 93 PHE A CA 1
ATOM 772 C C . PHE A 1 93 ? -2.649 6.023 5.187 1.00 96.88 93 PHE A C 1
ATOM 774 O O . PHE A 1 93 ? -2.320 4.962 5.697 1.00 96.88 93 PHE A O 1
ATOM 781 N N . CYS A 1 94 ? -2.264 6.341 3.956 1.00 98.06 94 CYS A N 1
ATOM 782 C CA . CYS A 1 94 ? -1.555 5.391 3.107 1.00 98.06 94 CYS A CA 1
ATOM 783 C C . CYS A 1 94 ? -0.560 6.074 2.180 1.00 98.06 94 CYS A C 1
ATOM 785 O O . CYS A 1 94 ? -0.689 7.264 1.887 1.00 98.06 94 CYS A O 1
ATOM 787 N N . GLY A 1 95 ? 0.356 5.281 1.643 1.00 97.81 95 GLY A N 1
ATOM 788 C CA . GLY A 1 95 ? 1.269 5.715 0.601 1.00 97.81 95 GLY A CA 1
ATOM 789 C C . GLY A 1 95 ? 2.599 4.999 0.669 1.00 97.81 95 GLY A C 1
ATOM 790 O O . GLY A 1 95 ? 2.770 4.082 1.470 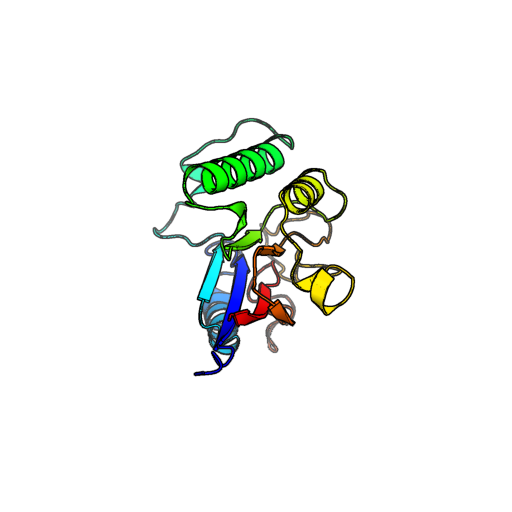1.00 97.81 95 GLY A O 1
ATOM 791 N N . ASP A 1 96 ? 3.512 5.480 -0.158 1.00 96.56 96 ASP A N 1
ATOM 792 C CA . ASP A 1 96 ? 4.943 5.254 -0.034 1.00 96.56 96 ASP A CA 1
ATOM 793 C C . ASP A 1 96 ? 5.503 6.256 0.988 1.00 96.56 96 ASP A C 1
ATOM 795 O O . ASP A 1 96 ? 5.426 7.473 0.793 1.00 96.56 96 ASP A O 1
ATOM 799 N N . PHE A 1 97 ? 5.991 5.741 2.113 1.00 94.94 97 PHE A N 1
ATOM 800 C CA . PHE A 1 97 ? 6.519 6.536 3.221 1.00 94.94 97 PHE A CA 1
ATOM 801 C C . PHE A 1 97 ? 8.030 6.743 3.113 1.00 94.94 97 PHE A C 1
ATOM 803 O O . PHE A 1 97 ? 8.558 7.550 3.878 1.00 94.94 97 PHE A O 1
ATOM 810 N N . ASN A 1 98 ? 8.718 6.027 2.209 1.00 93.19 98 ASN A N 1
ATOM 811 C CA . ASN A 1 98 ? 10.182 5.983 2.150 1.00 93.19 98 ASN A CA 1
ATOM 812 C C . ASN A 1 98 ? 10.827 5.700 3.524 1.00 93.19 98 ASN A C 1
ATOM 814 O O . ASN A 1 98 ? 11.881 6.233 3.858 1.00 93.19 98 ASN A O 1
ATOM 818 N N . ALA A 1 99 ? 10.161 4.882 4.346 1.00 92.81 99 ALA A N 1
ATOM 819 C CA . ALA A 1 99 ? 10.614 4.519 5.682 1.00 92.81 99 ALA 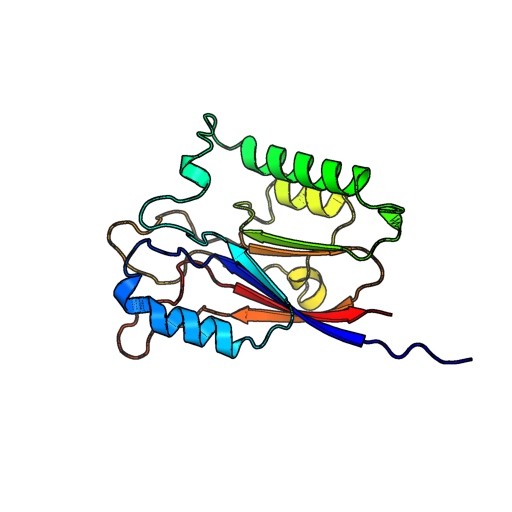A CA 1
ATOM 820 C C . ALA A 1 99 ? 10.293 3.053 5.982 1.00 92.81 99 ALA A C 1
ATOM 822 O O . ALA A 1 99 ? 9.196 2.566 5.714 1.00 92.81 99 ALA A O 1
ATOM 823 N N . THR A 1 100 ? 11.248 2.362 6.579 1.00 94.81 100 THR A N 1
ATOM 824 C CA . THR A 1 100 ? 11.174 0.962 6.989 1.00 94.81 100 THR A CA 1
ATOM 825 C C . THR A 1 100 ? 10.482 0.797 8.349 1.00 94.81 100 THR A C 1
ATOM 827 O O . THR A 1 100 ? 10.419 1.748 9.140 1.00 94.81 100 THR A O 1
ATOM 830 N N . PRO A 1 101 ? 10.031 -0.424 8.706 1.00 95.81 101 PRO A N 1
ATOM 831 C CA . PRO A 1 101 ? 9.357 -0.664 9.985 1.00 95.81 101 PRO A CA 1
ATOM 832 C C . PRO A 1 101 ? 10.221 -0.410 11.233 1.00 95.81 101 PRO A C 1
ATOM 834 O O . PRO A 1 101 ? 9.705 -0.309 12.345 1.00 95.81 101 PRO A O 1
ATOM 837 N N . ILE A 1 102 ? 11.547 -0.314 11.079 1.00 93.88 102 ILE A N 1
ATOM 838 C CA . ILE A 1 102 ? 12.482 -0.069 12.188 1.00 93.88 102 ILE A CA 1
ATOM 839 C C . ILE A 1 102 ? 12.819 1.416 12.384 1.00 93.88 102 ILE A C 1
ATOM 841 O O . ILE A 1 102 ? 13.531 1.763 13.331 1.00 93.88 102 ILE A O 1
ATOM 845 N N . GLU A 1 103 ? 12.326 2.302 11.521 1.00 92.06 103 GLU A N 1
ATOM 846 C CA . GLU A 1 103 ? 12.634 3.732 11.561 1.00 92.06 103 GLU A CA 1
ATOM 847 C C . GLU A 1 103 ? 11.676 4.531 12.457 1.00 92.06 103 GLU A C 1
ATOM 849 O O . GLU A 1 103 ? 10.597 4.076 12.843 1.00 92.06 103 GLU A O 1
ATOM 854 N N . GLU A 1 104 ? 12.093 5.744 12.834 1.00 90.81 104 GLU A N 1
ATOM 855 C CA . GLU A 1 104 ? 11.316 6.639 13.710 1.00 90.81 104 GLU A CA 1
ATOM 856 C C . GLU A 1 104 ? 9.989 7.058 13.087 1.00 90.81 104 GLU A C 1
ATOM 858 O O . GLU A 1 104 ? 8.979 7.130 13.784 1.00 90.81 104 GLU A O 1
ATOM 863 N N . CYS A 1 105 ? 9.969 7.241 11.768 1.00 91.06 105 CYS A N 1
ATOM 864 C CA . CYS A 1 105 ? 8.764 7.551 11.013 1.00 91.06 105 CYS A CA 1
ATOM 865 C C . CYS A 1 105 ? 7.647 6.516 11.246 1.00 91.06 105 CYS A C 1
ATOM 867 O O . CYS A 1 105 ? 6.524 6.899 11.574 1.00 91.06 105 CYS A O 1
ATOM 869 N N . TYR A 1 106 ? 7.954 5.217 11.147 1.00 94.81 106 TYR A N 1
ATOM 870 C CA . TYR A 1 106 ? 6.989 4.141 11.396 1.00 94.81 106 TYR A CA 1
ATOM 871 C C . TYR A 1 106 ? 6.466 4.193 12.841 1.00 94.81 106 TYR A C 1
ATOM 873 O O . TYR A 1 106 ? 5.254 4.256 13.070 1.00 94.81 106 TYR A O 1
ATOM 881 N N . ARG A 1 107 ? 7.381 4.276 13.821 1.00 94.69 107 ARG A N 1
ATOM 882 C CA . ARG A 1 107 ? 7.024 4.367 15.249 1.00 94.69 107 ARG A CA 1
ATOM 883 C C . ARG A 1 107 ? 6.134 5.569 15.550 1.00 94.69 107 ARG A C 1
ATOM 885 O O . ARG A 1 107 ? 5.164 5.446 16.290 1.00 94.69 107 ARG A O 1
ATOM 892 N N . PHE A 1 108 ? 6.425 6.722 14.956 1.00 95.00 108 PHE A N 1
ATOM 893 C CA . PHE A 1 108 ? 5.656 7.941 15.182 1.00 95.00 108 PHE A CA 1
ATOM 894 C C . PHE A 1 108 ? 4.202 7.820 14.691 1.00 95.00 108 PHE A C 1
ATOM 896 O O . PHE A 1 108 ? 3.284 8.363 15.319 1.00 95.00 108 PHE A O 1
ATOM 903 N N . VAL A 1 109 ? 3.967 7.107 13.583 1.00 96.69 109 VAL A N 1
ATOM 904 C CA . VAL A 1 109 ? 2.610 6.836 13.081 1.00 96.69 109 VAL A CA 1
ATOM 905 C C . VAL A 1 109 ? 1.847 5.945 14.067 1.00 96.69 109 VAL A C 1
ATOM 907 O O . VAL A 1 109 ? 0.710 6.276 14.424 1.00 96.69 109 VAL A O 1
ATOM 910 N N . GLU A 1 110 ? 2.483 4.889 14.585 1.00 97.19 110 GLU A N 1
ATOM 911 C CA . GLU A 1 110 ? 1.902 4.017 15.619 1.00 97.19 110 GLU A CA 1
ATOM 912 C C . GLU A 1 110 ? 1.583 4.773 16.915 1.00 97.19 110 GLU A C 1
ATOM 914 O O . GLU A 1 110 ? 0.456 4.721 17.415 1.00 97.19 110 GLU A O 1
ATOM 919 N N . GLU A 1 111 ? 2.540 5.545 17.434 1.00 96.19 111 GLU A N 1
ATOM 920 C CA . GLU A 1 111 ? 2.374 6.375 18.635 1.00 96.19 111 GLU A CA 1
ATOM 921 C C . GLU A 1 111 ? 1.276 7.436 18.465 1.00 96.19 111 GLU A C 1
ATOM 923 O O . GLU A 1 111 ? 0.650 7.873 19.434 1.00 96.19 111 GLU A O 1
ATOM 928 N N . SER A 1 112 ? 0.980 7.817 17.221 1.00 95.50 112 SER A N 1
ATOM 929 C CA . SER A 1 112 ? -0.127 8.710 16.874 1.00 95.50 112 SER A CA 1
ATOM 930 C C . SER A 1 112 ? -1.496 8.015 16.825 1.00 95.50 112 SER A C 1
ATOM 932 O O . SER A 1 112 ? -2.498 8.653 16.480 1.00 95.50 112 SER A O 1
ATOM 934 N N . GLY A 1 113 ? -1.569 6.739 17.208 1.00 96.12 113 GLY A N 1
ATOM 935 C CA . GLY A 1 113 ? -2.798 5.957 17.348 1.00 96.12 113 GLY A CA 1
ATOM 936 C C . GLY A 1 113 ? -3.264 5.275 16.063 1.00 96.12 113 GLY A C 1
ATOM 937 O O . GLY A 1 113 ? -4.403 4.807 16.009 1.00 96.12 113 GLY A O 1
ATOM 938 N N . PHE A 1 114 ? -2.419 5.238 15.034 1.00 97.88 114 PHE A N 1
ATOM 939 C CA . PHE A 1 114 ? -2.668 4.449 13.835 1.00 97.88 114 PHE A CA 1
ATOM 940 C C . PHE A 1 114 ? -2.157 3.019 14.016 1.00 97.88 114 PHE A C 1
ATOM 942 O O . PHE A 1 114 ? -1.253 2.752 14.800 1.00 97.88 114 PHE A O 1
ATOM 949 N N . LYS A 1 115 ? -2.747 2.088 13.274 1.00 98.38 115 LYS A N 1
ATOM 950 C CA . LYS A 1 115 ? -2.348 0.682 13.225 1.00 98.38 115 LYS A CA 1
ATOM 951 C C . LYS A 1 115 ? -2.036 0.308 11.789 1.00 98.38 115 LYS A C 1
ATOM 953 O O . LYS A 1 115 ? -2.802 0.665 10.891 1.00 98.38 115 LYS A O 1
ATOM 958 N N . SER A 1 116 ? -0.947 -0.421 11.569 1.00 98.69 116 SER A N 1
ATOM 959 C CA . SER A 1 116 ? -0.663 -0.964 10.246 1.00 98.69 116 SER A CA 1
ATOM 960 C C . SER A 1 116 ? -1.693 -2.034 9.892 1.00 98.69 116 SER A C 1
ATOM 962 O O . SER A 1 116 ? -2.022 -2.920 10.690 1.00 98.69 116 SER A O 1
ATOM 964 N N . THR A 1 117 ? -2.234 -1.933 8.683 1.00 98.81 117 THR A N 1
ATOM 965 C CA . THR A 1 117 ? -3.239 -2.860 8.163 1.00 98.81 117 THR A CA 1
ATOM 966 C C . THR A 1 117 ? -2.642 -4.234 7.907 1.00 98.81 117 THR A C 1
ATOM 968 O O . THR A 1 117 ? -3.245 -5.231 8.299 1.00 98.81 117 THR A O 1
ATOM 971 N N . HIS A 1 118 ? -1.458 -4.303 7.287 1.00 98.75 118 HIS A N 1
ATOM 972 C CA . HIS A 1 118 ? -0.807 -5.581 7.007 1.00 98.75 118 HIS A CA 1
ATOM 973 C C . HIS A 1 118 ? -0.398 -6.268 8.311 1.00 98.75 118 HIS A C 1
ATOM 975 O O . HIS A 1 118 ? -0.785 -7.416 8.529 1.00 98.75 118 HIS A O 1
ATOM 981 N N . TYR A 1 119 ? 0.225 -5.528 9.234 1.00 98.69 119 TYR A N 1
ATOM 982 C CA . TYR A 1 119 ? 0.560 -6.048 10.558 1.00 98.69 119 TYR A CA 1
ATOM 983 C C . TYR A 1 119 ? -0.675 -6.520 11.335 1.00 98.69 119 TYR A C 1
ATOM 985 O O . TYR A 1 119 ? -0.655 -7.579 11.952 1.00 98.69 119 TYR A O 1
ATOM 993 N N . THR A 1 120 ? -1.794 -5.790 11.279 1.00 98.62 120 THR A N 1
ATOM 994 C CA . THR A 1 120 ? -3.036 -6.222 11.950 1.00 98.62 120 THR A CA 1
ATOM 995 C C . THR A 1 120 ? -3.553 -7.556 11.405 1.00 98.62 120 THR A C 1
ATOM 997 O O . THR A 1 120 ? -4.062 -8.370 12.175 1.00 98.62 120 THR A O 1
ATOM 1000 N N . VAL A 1 121 ? -3.472 -7.772 10.090 1.00 98.69 121 VAL A N 1
ATOM 1001 C CA . VAL A 1 121 ? -4.020 -8.972 9.439 1.00 98.69 121 VAL A CA 1
ATOM 1002 C C . VAL A 1 121 ? -3.072 -10.167 9.562 1.00 98.69 121 VAL A C 1
ATOM 1004 O O . VAL A 1 121 ? -3.539 -11.284 9.779 1.00 98.69 121 VAL A O 1
ATOM 1007 N N . HIS A 1 122 ? -1.760 -9.941 9.457 1.00 98.38 122 HIS A N 1
ATOM 1008 C CA . HIS A 1 122 ? -0.756 -11.005 9.314 1.00 98.38 122 HIS A CA 1
ATOM 1009 C C . HIS A 1 122 ? 0.194 -11.143 10.505 1.00 98.38 122 HIS A C 1
ATOM 1011 O O . HIS A 1 122 ? 0.910 -12.131 10.595 1.00 98.38 122 HIS A O 1
ATOM 1017 N N . SER A 1 123 ? 0.164 -10.208 11.460 1.00 98.31 123 SER A N 1
ATOM 1018 C CA . SER A 1 123 ? 1.125 -10.094 12.576 1.00 98.31 123 SER A CA 1
ATOM 1019 C C . SER A 1 123 ? 2.570 -9.797 12.150 1.00 98.31 123 SER A C 1
ATOM 1021 O O . SER A 1 123 ? 3.495 -9.968 12.942 1.00 98.31 123 SER A O 1
ATOM 1023 N N . GLU A 1 124 ? 2.759 -9.330 10.917 1.00 98.06 124 GLU A N 1
ATOM 1024 C CA . GLU A 1 124 ? 4.034 -8.888 10.354 1.00 98.06 124 GLU A CA 1
ATOM 1025 C C . GLU A 1 124 ? 3.796 -7.864 9.239 1.00 98.06 124 GLU A C 1
ATOM 1027 O O . GLU A 1 124 ? 2.696 -7.792 8.682 1.00 98.06 124 GLU A O 1
ATOM 1032 N N . GLU A 1 125 ? 4.811 -7.065 8.917 1.00 98.56 125 GLU A N 1
ATOM 1033 C CA . GLU A 1 125 ? 4.817 -6.240 7.703 1.00 98.56 125 GLU A CA 1
ATOM 1034 C C . GLU A 1 125 ? 5.215 -7.071 6.475 1.00 98.56 125 GLU A C 1
ATOM 1036 O O . GLU A 1 125 ? 5.808 -8.141 6.638 1.00 98.56 125 GLU A O 1
ATOM 1041 N N . PRO A 1 126 ? 4.914 -6.613 5.244 1.00 98.00 126 PRO A N 1
ATOM 1042 C CA . PRO A 1 126 ? 5.500 -7.189 4.042 1.00 98.00 126 PRO A CA 1
ATOM 1043 C C . PRO A 1 126 ? 7.020 -7.305 4.167 1.00 98.00 126 PRO A C 1
ATOM 1045 O O . PRO A 1 126 ? 7.673 -6.387 4.655 1.00 98.00 126 PRO A O 1
ATOM 1048 N N . GLU A 1 127 ? 7.602 -8.392 3.662 1.00 96.88 127 GLU A N 1
ATOM 1049 C CA . GLU A 1 127 ? 9.064 -8.502 3.579 1.00 96.88 127 GLU A CA 1
ATOM 1050 C C . GLU A 1 127 ? 9.636 -7.401 2.674 1.00 96.88 127 GLU A C 1
ATO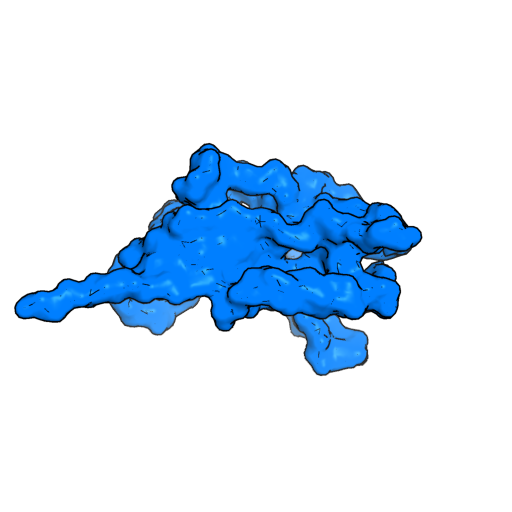M 1052 O O . GLU A 1 127 ? 10.624 -6.750 3.010 1.00 96.88 127 GLU A O 1
ATOM 1057 N N . ILE A 1 128 ? 8.974 -7.170 1.536 1.00 97.88 128 ILE A N 1
ATOM 1058 C CA . ILE A 1 128 ? 9.337 -6.159 0.547 1.00 97.88 128 ILE A CA 1
ATOM 1059 C C . ILE A 1 128 ? 8.075 -5.525 -0.045 1.00 97.88 128 ILE A C 1
ATOM 1061 O O . ILE A 1 128 ? 7.107 -6.218 -0.369 1.00 97.88 128 ILE A O 1
ATOM 1065 N N . THR A 1 129 ? 8.101 -4.208 -0.228 1.00 98.50 129 THR A N 1
ATOM 1066 C CA . THR A 1 129 ? 7.210 -3.488 -1.155 1.00 98.50 129 THR A CA 1
ATOM 1067 C C . THR A 1 129 ? 8.001 -2.749 -2.227 1.00 98.50 129 THR A C 1
ATOM 1069 O O . THR A 1 129 ? 7.431 -2.348 -3.234 1.00 98.50 129 THR A O 1
ATOM 1072 N N . PHE A 1 130 ? 9.318 -2.653 -2.066 1.00 98.19 130 PHE A N 1
ATOM 1073 C CA . PHE A 1 130 ? 10.252 -2.114 -3.038 1.00 98.19 130 PHE A CA 1
ATOM 1074 C C . PHE A 1 130 ? 11.623 -2.808 -2.881 1.00 98.19 130 PHE A C 1
ATOM 1076 O O . PHE A 1 130 ? 11.977 -3.178 -1.761 1.00 98.19 130 PHE A O 1
ATOM 1083 N N . PRO A 1 131 ? 12.413 -2.977 -3.957 1.00 97.50 131 PRO A N 1
ATOM 1084 C CA . PRO A 1 131 ? 12.001 -2.878 -5.349 1.00 97.50 131 PRO A CA 1
ATOM 1085 C C . PRO A 1 131 ? 11.341 -4.186 -5.830 1.00 97.50 131 PRO A C 1
ATOM 1087 O O . PRO A 1 131 ? 11.484 -5.257 -5.233 1.00 97.50 131 PRO A O 1
ATOM 1090 N N . THR A 1 132 ? 10.639 -4.127 -6.958 1.00 97.06 132 THR A N 1
ATOM 1091 C CA . THR A 1 132 ? 10.320 -5.296 -7.785 1.00 97.06 132 THR A CA 1
ATOM 1092 C C . THR A 1 132 ? 11.534 -5.688 -8.638 1.00 97.06 132 THR A C 1
ATOM 1094 O O . THR A 1 132 ? 12.630 -5.155 -8.488 1.00 97.06 132 THR A O 1
ATOM 1097 N N . GLY A 1 133 ? 11.359 -6.622 -9.578 1.00 95.88 133 GLY A N 1
ATOM 1098 C CA . GLY A 1 133 ? 12.397 -6.980 -10.548 1.00 95.88 133 GLY A CA 1
ATOM 1099 C C . GLY A 1 133 ? 12.447 -6.078 -11.789 1.00 95.88 133 GLY A C 1
ATOM 1100 O O . GLY A 1 133 ? 12.949 -6.527 -12.821 1.00 95.88 133 GLY A O 1
ATOM 1101 N N . LEU A 1 134 ? 11.875 -4.865 -11.749 1.00 96.69 134 LEU A N 1
ATOM 1102 C CA . LEU A 1 134 ? 11.921 -3.932 -12.879 1.00 96.69 134 LEU A CA 1
ATOM 1103 C C . LEU A 1 134 ? 13.376 -3.547 -13.180 1.00 96.69 134 LEU A C 1
ATOM 1105 O O . LEU A 1 134 ? 14.020 -2.888 -12.372 1.00 96.69 134 LEU A O 1
ATOM 1109 N N . LEU A 1 135 ? 13.878 -3.912 -14.363 1.00 96.38 135 LEU A N 1
ATOM 1110 C CA . LEU A 1 135 ? 15.211 -3.504 -14.810 1.00 96.38 135 LEU A CA 1
ATOM 1111 C C . LEU A 1 135 ? 15.111 -2.388 -15.845 1.00 96.38 135 LEU A C 1
ATOM 1113 O O . LEU A 1 135 ? 14.478 -2.538 -16.896 1.00 96.38 135 LEU A O 1
ATOM 1117 N N . ALA A 1 136 ? 15.781 -1.275 -15.564 1.00 93.75 136 ALA A N 1
ATOM 1118 C CA . ALA A 1 136 ? 15.857 -0.125 -16.450 1.00 93.75 136 ALA A CA 1
ATOM 1119 C C . ALA A 1 136 ? 17.146 0.678 -16.207 1.00 93.75 136 ALA A C 1
ATOM 1121 O O . ALA A 1 136 ? 17.720 0.592 -15.123 1.00 93.75 136 ALA A O 1
ATOM 1122 N N . PRO A 1 137 ? 17.613 1.483 -17.181 1.00 89.38 137 PRO A N 1
ATOM 1123 C CA . PRO A 1 137 ? 18.850 2.252 -17.029 1.00 89.38 137 PRO A CA 1
ATOM 1124 C C . PRO A 1 137 ? 18.867 3.233 -15.847 1.00 89.38 137 PRO A C 1
ATOM 1126 O O . PRO A 1 137 ? 19.943 3.509 -15.331 1.00 89.38 137 PRO A O 1
ATOM 1129 N N . ASN A 1 138 ? 17.700 3.745 -15.437 1.00 85.25 138 ASN A N 1
ATOM 1130 C CA . ASN A 1 138 ? 17.547 4.696 -14.331 1.00 85.25 138 ASN A CA 1
ATOM 1131 C C . ASN A 1 138 ? 16.801 4.068 -13.139 1.00 85.25 138 ASN A C 1
ATOM 1133 O O . ASN A 1 138 ? 16.184 4.790 -12.353 1.00 85.25 138 ASN A O 1
ATOM 1137 N N . MET A 1 139 ? 16.814 2.732 -13.032 1.00 90.06 139 MET A N 1
ATOM 1138 C CA . MET A 1 139 ? 16.221 2.049 -11.887 1.00 90.06 139 MET A CA 1
ATOM 1139 C C . MET A 1 139 ? 16.935 2.471 -10.604 1.00 90.06 139 MET A C 1
ATOM 1141 O O . MET A 1 139 ? 18.144 2.719 -10.604 1.00 90.06 139 MET A O 1
ATOM 1145 N N . ASP A 1 140 ? 16.174 2.535 -9.523 1.00 87.88 140 ASP A N 1
ATOM 1146 C CA . ASP A 1 140 ? 16.746 2.743 -8.206 1.00 87.88 140 ASP A CA 1
ATOM 1147 C C . ASP A 1 140 ? 17.546 1.496 -7.777 1.00 87.88 140 ASP A C 1
ATOM 1149 O O . ASP A 1 140 ? 17.257 0.371 -8.197 1.00 87.88 140 ASP A O 1
ATOM 1153 N N . THR A 1 141 ? 18.599 1.709 -6.996 1.00 89.50 141 THR A N 1
ATOM 1154 C CA . THR A 1 141 ? 19.505 0.665 -6.496 1.00 89.50 141 THR A CA 1
ATOM 1155 C C . THR A 1 141 ? 19.439 0.500 -4.981 1.00 89.50 141 THR A C 1
ATOM 1157 O O . THR A 1 141 ? 20.239 -0.254 -4.419 1.00 89.50 141 THR A O 1
ATOM 1160 N N . ASP A 1 142 ? 18.517 1.205 -4.330 1.00 89.75 142 ASP A N 1
ATOM 1161 C CA . ASP A 1 142 ? 18.275 1.092 -2.903 1.00 89.75 142 ASP A CA 1
ATOM 1162 C C . ASP A 1 142 ? 17.894 -0.344 -2.493 1.00 89.75 142 ASP A C 1
ATOM 1164 O O . ASP A 1 142 ? 17.339 -1.122 -3.281 1.00 89.75 142 ASP A O 1
ATOM 1168 N N . PRO A 1 143 ? 18.250 -0.752 -1.262 1.00 93.19 143 PRO A N 1
ATOM 1169 C CA . PRO A 1 143 ? 18.024 -2.110 -0.795 1.00 93.19 143 PRO A CA 1
ATOM 1170 C C . PRO A 1 143 ? 16.533 -2.429 -0.662 1.00 93.19 143 PRO A C 1
ATOM 1172 O O . PRO A 1 143 ? 15.710 -1.560 -0.373 1.00 93.19 143 PRO A O 1
ATOM 1175 N N . ALA A 1 144 ? 16.207 -3.715 -0.800 1.00 97.00 144 ALA A N 1
ATOM 1176 C CA . ALA A 1 144 ? 14.839 -4.190 -0.674 1.00 97.00 144 ALA A CA 1
ATOM 1177 C C . ALA A 1 144 ? 14.280 -3.977 0.737 1.00 97.00 144 ALA A C 1
ATOM 1179 O O . ALA A 1 144 ? 14.915 -4.366 1.717 1.00 97.00 144 ALA A O 1
ATOM 1180 N N . ASN A 1 145 ? 13.101 -3.360 0.821 1.00 97.12 145 ASN A N 1
ATOM 1181 C CA . ASN A 1 145 ? 12.449 -2.954 2.060 1.00 97.12 145 ASN A CA 1
ATOM 1182 C C . ASN A 1 145 ? 10.921 -2.867 1.910 1.00 97.12 145 ASN A C 1
ATOM 1184 O O . ASN A 1 145 ? 10.373 -2.813 0.806 1.00 97.12 145 ASN A O 1
ATOM 1188 N N . CYS A 1 146 ? 10.228 -2.809 3.047 1.00 98.19 146 CYS A N 1
ATOM 1189 C CA . CYS A 1 146 ? 8.838 -2.370 3.134 1.00 98.19 146 CYS A CA 1
ATOM 1190 C C . CYS A 1 146 ? 8.800 -0.852 3.324 1.00 98.19 146 CYS A C 1
ATOM 1192 O O . CYS A 1 146 ? 9.284 -0.351 4.336 1.00 98.19 146 CYS A O 1
ATOM 1194 N N . LEU A 1 147 ? 8.263 -0.142 2.333 1.00 97.88 147 LEU A N 1
ATOM 1195 C CA . LEU A 1 147 ? 8.158 1.322 2.301 1.00 97.88 147 LEU A CA 1
ATOM 1196 C C . LEU A 1 147 ? 6.705 1.795 2.130 1.00 97.88 147 LEU A C 1
ATOM 1198 O O . LEU A 1 147 ? 6.375 2.933 2.468 1.00 97.88 147 LEU A O 1
ATOM 1202 N N . ASP A 1 148 ? 5.832 0.922 1.627 1.00 98.56 148 ASP A N 1
ATOM 1203 C CA . ASP A 1 148 ? 4.440 1.218 1.315 1.00 98.56 148 ASP A CA 1
ATOM 1204 C C . ASP A 1 148 ? 3.516 0.676 2.407 1.00 98.56 148 ASP A C 1
ATOM 1206 O O . ASP A 1 148 ? 3.541 -0.516 2.718 1.00 98.56 148 ASP A O 1
ATOM 1210 N N . TYR A 1 149 ? 2.641 1.528 2.944 1.00 98.56 149 TYR A N 1
ATOM 1211 C CA . TYR A 1 149 ? 1.763 1.164 4.059 1.00 98.56 149 TYR A CA 1
ATOM 1212 C C . TYR A 1 149 ? 0.317 1.602 3.838 1.00 98.56 149 TYR A C 1
ATOM 1214 O O . TYR A 1 149 ? 0.025 2.630 3.220 1.00 98.56 149 TYR A O 1
ATOM 1222 N N . ILE A 1 150 ? -0.603 0.843 4.437 1.00 98.75 150 ILE A N 1
ATOM 1223 C CA . ILE A 1 150 ? -1.975 1.277 4.713 1.00 98.75 150 ILE A CA 1
ATOM 1224 C C . ILE A 1 150 ? -2.136 1.287 6.231 1.00 98.75 150 ILE A C 1
ATOM 1226 O O . ILE A 1 150 ? -2.173 0.240 6.873 1.00 98.75 150 ILE A O 1
ATOM 1230 N N . TRP A 1 151 ? -2.263 2.470 6.805 1.00 98.62 151 TRP A N 1
ATOM 1231 C CA . TRP A 1 151 ? -2.538 2.702 8.214 1.00 98.62 151 TRP A CA 1
ATOM 1232 C C . TRP A 1 151 ? -4.019 2.975 8.423 1.00 98.62 151 TRP A C 1
ATOM 1234 O O . TRP A 1 151 ? -4.652 3.645 7.606 1.00 98.62 151 TRP A O 1
ATOM 1244 N N . TYR A 1 152 ? -4.568 2.518 9.544 1.00 98.06 152 TYR A N 1
ATOM 1245 C CA . TYR A 1 152 ? -5.938 2.836 9.929 1.00 98.06 152 TYR A CA 1
ATOM 1246 C C . TYR A 1 152 ? -6.047 3.268 11.393 1.00 98.06 152 TYR A C 1
ATOM 1248 O O . TYR A 1 152 ? -5.244 2.884 12.243 1.00 98.06 152 TYR A O 1
ATOM 1256 N N . ARG A 1 153 ? -7.072 4.068 11.684 1.00 96.25 153 ARG A N 1
ATOM 1257 C CA . ARG A 1 153 ? -7.464 4.523 13.021 1.00 96.25 153 ARG A CA 1
ATOM 1258 C C . ARG A 1 153 ? -8.990 4.589 13.114 1.00 96.25 153 ARG A C 1
ATOM 1260 O O . ARG A 1 153 ? -9.658 4.834 12.111 1.00 96.25 153 ARG A O 1
ATOM 1267 N N . GLY A 1 154 ? -9.517 4.411 14.325 1.00 94.19 154 GLY A N 1
ATOM 1268 C CA . GLY A 1 154 ? -10.943 4.529 14.634 1.00 94.19 154 GLY A CA 1
ATOM 1269 C C . GLY A 1 154 ? -11.673 3.186 14.652 1.00 94.19 154 GLY A C 1
ATOM 1270 O O . GLY A 1 154 ? -11.060 2.122 14.755 1.00 94.19 154 GLY A O 1
ATOM 1271 N N . ASN A 1 155 ? -12.999 3.242 14.563 1.00 93.25 155 ASN A N 1
ATOM 1272 C CA . ASN A 1 155 ? -13.894 2.092 14.448 1.00 93.25 155 ASN A CA 1
ATOM 1273 C C . ASN A 1 155 ? -13.978 1.586 12.995 1.00 93.25 155 ASN A C 1
ATOM 1275 O O . ASN A 1 155 ? -15.043 1.558 12.374 1.00 93.25 155 ASN A O 1
ATOM 1279 N N . ILE A 1 156 ? -12.818 1.219 12.459 1.00 94.62 156 ILE A N 1
ATOM 1280 C CA . ILE A 1 156 ? -12.645 0.574 11.163 1.00 94.62 156 ILE A CA 1
ATOM 1281 C C . ILE A 1 156 ? -11.796 -0.680 11.368 1.00 94.62 156 ILE A C 1
ATOM 1283 O O . ILE A 1 156 ? -10.832 -0.670 12.138 1.00 94.62 156 ILE A O 1
ATOM 1287 N N . LYS A 1 157 ? -12.171 -1.777 10.712 1.00 96.69 157 LYS A N 1
ATOM 1288 C CA . LYS A 1 157 ? -11.524 -3.076 10.894 1.00 96.69 157 LYS A CA 1
ATOM 1289 C C . LYS A 1 157 ? -11.051 -3.635 9.553 1.00 96.69 157 LYS A C 1
ATOM 1291 O O . LYS A 1 157 ? -11.893 -3.846 8.682 1.00 96.69 157 LYS A O 1
ATOM 1296 N N . PRO A 1 158 ? -9.754 -3.928 9.373 1.00 98.00 158 PRO A N 1
ATOM 1297 C CA . PRO A 1 158 ? -9.310 -4.662 8.200 1.00 98.00 158 PRO A CA 1
ATOM 1298 C C . PRO A 1 158 ? -9.739 -6.131 8.297 1.00 98.00 158 PRO A C 1
ATOM 1300 O O . PRO A 1 158 ? -9.648 -6.760 9.354 1.00 98.00 158 PRO A O 1
ATOM 1303 N N . LEU A 1 159 ? -10.226 -6.674 7.187 1.00 97.94 159 LEU A N 1
ATOM 1304 C CA . LEU A 1 159 ? -10.655 -8.067 7.048 1.00 97.94 159 LEU A CA 1
ATOM 1305 C C . LEU A 1 159 ? -9.587 -8.927 6.363 1.00 97.94 159 LEU A C 1
ATOM 1307 O O . LEU A 1 159 ? -9.490 -10.122 6.624 1.00 97.94 159 LEU A O 1
ATOM 1311 N N . ASN A 1 160 ? -8.806 -8.314 5.476 1.00 97.44 160 ASN A N 1
ATOM 1312 C CA . ASN A 1 160 ? -7.758 -8.942 4.677 1.00 97.44 160 ASN A CA 1
ATOM 1313 C C . ASN A 1 160 ? -6.757 -7.865 4.232 1.00 97.44 160 ASN A C 1
ATOM 1315 O O . ASN A 1 160 ? -7.126 -6.697 4.159 1.00 97.44 160 ASN A O 1
ATOM 1319 N N . CYS A 1 161 ? -5.521 -8.230 3.901 1.00 98.56 161 CYS A N 1
ATOM 1320 C CA . CYS A 1 161 ? -4.529 -7.334 3.308 1.00 98.56 161 CYS A CA 1
ATOM 1321 C C . CYS A 1 161 ? -3.632 -8.143 2.368 1.00 98.56 161 CYS A C 1
ATOM 1323 O O . CYS A 1 161 ? -3.199 -9.235 2.730 1.00 98.56 161 CYS A O 1
ATOM 1325 N N . GLN A 1 162 ? -3.381 -7.659 1.156 1.00 98.38 162 GLN A N 1
ATOM 1326 C CA . GLN A 1 162 ? -2.625 -8.384 0.137 1.00 98.38 162 GLN A CA 1
ATOM 1327 C C . GLN A 1 162 ? -1.689 -7.453 -0.621 1.00 98.38 162 GLN A C 1
ATOM 1329 O O . GLN A 1 162 ? -2.028 -6.302 -0.893 1.00 98.38 162 GLN A O 1
ATOM 1334 N N . ILE A 1 163 ? -0.544 -8.001 -1.019 1.00 98.69 163 ILE A N 1
ATOM 1335 C CA . ILE A 1 163 ? 0.387 -7.367 -1.950 1.00 98.69 163 ILE A CA 1
ATOM 1336 C C . ILE A 1 163 ? -0.077 -7.641 -3.389 1.00 98.69 163 ILE A C 1
ATOM 1338 O O . ILE A 1 163 ? -0.510 -8.752 -3.709 1.00 98.69 163 ILE A O 1
ATOM 1342 N N . PHE A 1 164 ? 0.039 -6.652 -4.273 1.00 98.69 164 PHE A N 1
ATOM 1343 C CA . PHE A 1 164 ? -0.183 -6.798 -5.713 1.00 98.69 164 PHE A CA 1
ATOM 1344 C C . PHE A 1 164 ? 0.903 -6.086 -6.532 1.00 98.69 164 PHE A C 1
ATOM 1346 O O . PHE A 1 164 ? 1.729 -5.350 -6.004 1.00 98.69 164 PHE A O 1
ATOM 1353 N N . GLY A 1 165 ? 0.929 -6.325 -7.847 1.00 98.06 165 GLY A N 1
ATOM 1354 C CA . GLY A 1 165 ? 1.954 -5.754 -8.734 1.00 98.06 165 GLY A CA 1
ATOM 1355 C C . GLY A 1 165 ? 3.327 -6.431 -8.624 1.00 98.06 165 GLY A C 1
ATOM 1356 O O . GLY A 1 165 ? 4.281 -6.005 -9.260 1.00 98.06 165 GLY A O 1
ATOM 1357 N N . ASN A 1 166 ? 3.419 -7.536 -7.882 1.00 97.75 166 ASN A N 1
ATOM 1358 C CA . ASN A 1 166 ? 4.637 -8.313 -7.644 1.00 97.75 166 ASN A CA 1
ATOM 1359 C C . ASN A 1 166 ? 4.917 -9.390 -8.715 1.00 97.75 166 ASN A C 1
ATOM 1361 O O . ASN A 1 166 ? 5.677 -10.327 -8.473 1.00 97.75 166 ASN A O 1
ATOM 1365 N N . LYS A 1 167 ? 4.302 -9.285 -9.900 1.00 97.94 167 LYS A N 1
ATOM 1366 C CA . LYS A 1 167 ? 4.513 -10.203 -11.032 1.00 97.94 167 LYS A CA 1
ATOM 1367 C C . LYS A 1 167 ? 5.027 -9.440 -12.245 1.00 97.94 167 LYS A C 1
ATOM 1369 O O . LYS A 1 167 ? 4.529 -8.357 -12.539 1.00 97.94 167 LYS A O 1
ATOM 1374 N N . CYS A 1 168 ? 5.983 -10.030 -12.952 1.00 97.81 168 CYS A N 1
ATOM 1375 C CA . CYS A 1 168 ? 6.481 -9.508 -14.218 1.00 97.81 168 CYS A CA 1
ATOM 1376 C C . CYS A 1 168 ? 5.545 -9.830 -15.389 1.00 97.81 168 CYS A C 1
ATOM 1378 O O . CYS A 1 168 ? 4.619 -10.640 -15.272 1.00 97.81 168 CYS A O 1
ATOM 1380 N N . LEU A 1 169 ? 5.809 -9.203 -16.536 1.00 95.94 169 LEU A N 1
ATOM 1381 C CA . LEU A 1 169 ? 5.222 -9.603 -17.808 1.00 95.94 169 LEU A CA 1
ATOM 1382 C C . LEU A 1 169 ? 5.655 -11.023 -18.178 1.00 95.94 169 LEU A C 1
ATOM 1384 O O . LEU A 1 169 ? 6.833 -11.364 -18.127 1.00 95.94 169 LEU A O 1
ATOM 1388 N N . GLU A 1 170 ? 4.710 -11.825 -18.667 1.00 94.94 170 GLU A N 1
ATOM 1389 C CA . GLU A 1 170 ? 4.994 -13.187 -19.145 1.00 94.94 170 GLU A CA 1
ATOM 1390 C C . GLU A 1 170 ? 6.015 -13.206 -20.293 1.00 94.94 170 GLU A C 1
ATOM 1392 O O . GLU A 1 170 ? 6.790 -14.149 -20.433 1.00 94.94 170 GLU A O 1
ATOM 1397 N N . THR A 1 171 ? 6.022 -12.156 -21.117 1.00 96.56 171 THR A N 1
ATOM 1398 C CA . THR A 1 171 ? 6.908 -12.025 -22.279 1.00 96.56 171 THR A CA 1
ATOM 1399 C C . THR A 1 171 ? 8.275 -11.437 -21.949 1.00 96.56 171 THR A C 1
ATOM 1401 O O . THR A 1 171 ? 9.192 -11.571 -22.755 1.00 96.56 171 THR A O 1
ATOM 1404 N N . ASP A 1 172 ? 8.412 -10.755 -20.811 1.00 97.56 172 ASP A N 1
ATOM 1405 C CA . ASP A 1 172 ? 9.658 -10.116 -20.392 1.00 97.56 172 ASP A CA 1
ATOM 1406 C C . ASP A 1 172 ? 9.736 -10.084 -18.852 1.00 97.56 172 ASP A C 1
ATOM 1408 O O . ASP A 1 172 ? 9.090 -9.240 -18.220 1.00 97.56 172 ASP A O 1
ATOM 1412 N N . PRO A 1 173 ? 10.551 -10.959 -18.227 1.00 97.44 173 PRO A N 1
ATOM 1413 C CA . PRO A 1 173 ? 10.639 -11.059 -16.773 1.00 97.44 173 PRO A CA 1
ATOM 1414 C C . PRO A 1 173 ? 11.297 -9.839 -16.114 1.00 97.44 173 PRO A C 1
ATOM 1416 O O . PRO A 1 173 ? 11.336 -9.761 -14.890 1.00 97.44 173 PRO A O 1
ATOM 1419 N N . THR A 1 174 ? 11.816 -8.899 -16.907 1.00 97.56 174 THR A N 1
ATOM 1420 C CA . THR A 1 174 ? 12.446 -7.661 -16.433 1.00 97.56 174 THR A CA 1
ATOM 1421 C C . THR A 1 174 ? 11.486 -6.471 -16.424 1.00 97.56 174 THR A C 1
ATOM 1423 O O . THR A 1 174 ? 11.862 -5.383 -15.991 1.00 97.56 174 THR A O 1
ATOM 1426 N N . ILE A 1 175 ? 10.243 -6.656 -16.890 1.00 97.19 175 ILE A N 1
ATOM 1427 C CA . ILE A 1 175 ? 9.190 -5.643 -16.822 1.00 97.19 175 ILE A CA 1
ATOM 1428 C C . ILE A 1 175 ? 8.197 -6.007 -15.723 1.00 97.19 175 ILE A C 1
ATOM 1430 O O . ILE A 1 175 ? 7.489 -7.008 -15.816 1.00 97.19 175 ILE A O 1
ATOM 1434 N N . TYR A 1 176 ? 8.074 -5.120 -14.743 1.00 98.06 176 TYR A N 1
ATOM 1435 C CA . TYR A 1 176 ? 7.007 -5.112 -13.744 1.00 98.06 176 TYR A CA 1
ATOM 1436 C C . TYR A 1 176 ? 6.095 -3.893 -13.954 1.00 98.06 176 TYR A C 1
ATOM 1438 O O . TYR A 1 176 ? 6.483 -2.952 -14.657 1.00 98.06 176 TYR A O 1
ATOM 1446 N N . PRO A 1 177 ? 4.877 -3.877 -13.379 1.00 97.00 177 PRO A N 1
ATOM 1447 C CA . PRO A 1 177 ? 3.963 -2.748 -13.527 1.00 97.00 177 PRO A CA 1
ATOM 1448 C C . PRO A 1 177 ? 4.521 -1.466 -12.894 1.00 97.00 177 PRO A C 1
ATOM 1450 O O . PRO A 1 177 ? 4.300 -0.382 -13.432 1.00 97.00 177 PRO A O 1
ATOM 1453 N N . SER A 1 178 ? 5.282 -1.604 -11.810 1.00 97.62 178 SER A N 1
ATOM 1454 C CA . SER A 1 178 ? 6.066 -0.572 -11.129 1.00 97.62 178 SER A CA 1
ATOM 1455 C C . SER A 1 178 ? 7.298 -1.233 -10.493 1.00 97.62 178 SER A C 1
ATOM 1457 O O . SER A 1 178 ? 7.359 -2.462 -10.403 1.00 97.62 178 SER A O 1
ATOM 1459 N N . ASP A 1 179 ? 8.282 -0.450 -10.074 1.00 97.31 179 ASP A N 1
ATOM 1460 C CA . ASP A 1 179 ? 9.334 -0.885 -9.142 1.00 97.31 179 ASP A CA 1
ATOM 1461 C C . ASP A 1 179 ? 8.812 -1.037 -7.705 1.00 97.31 179 ASP A C 1
ATOM 1463 O O . ASP A 1 179 ? 9.439 -1.722 -6.913 1.00 97.31 179 ASP A O 1
ATOM 1467 N N . HIS A 1 180 ? 7.652 -0.474 -7.375 1.00 98.50 180 HIS A N 1
ATOM 1468 C CA . HIS A 1 180 ? 6.948 -0.772 -6.131 1.00 98.50 180 HIS A CA 1
ATOM 1469 C C . HIS A 1 180 ? 5.927 -1.906 -6.312 1.00 98.50 180 HIS A C 1
ATOM 1471 O O . HIS A 1 180 ? 5.452 -2.215 -7.415 1.00 98.50 180 HIS A O 1
ATOM 1477 N N . MET A 1 181 ? 5.546 -2.506 -5.189 1.00 98.69 181 MET A N 1
ATOM 1478 C CA . MET A 1 181 ? 4.400 -3.390 -5.017 1.00 98.69 181 MET A CA 1
ATOM 1479 C C . MET A 1 181 ? 3.302 -2.625 -4.276 1.00 98.69 181 MET A C 1
ATOM 1481 O O . MET A 1 181 ? 3.571 -1.887 -3.335 1.00 98.69 181 MET A O 1
ATOM 1485 N N . GLY A 1 182 ? 2.053 -2.794 -4.697 1.00 98.62 182 GLY A N 1
ATOM 1486 C CA . GLY A 1 182 ? 0.920 -2.142 -4.048 1.00 98.62 182 GLY A CA 1
ATOM 1487 C C . GLY A 1 182 ? 0.351 -2.978 -2.908 1.00 98.62 182 GLY A C 1
ATOM 1488 O O . GLY A 1 182 ? 0.482 -4.203 -2.899 1.00 98.62 182 GLY A O 1
ATOM 1489 N N . LEU A 1 183 ? -0.355 -2.325 -1.987 1.00 98.88 183 LEU A N 1
ATOM 1490 C CA . LEU A 1 183 ? -1.151 -2.983 -0.950 1.00 98.88 183 LEU A CA 1
ATOM 1491 C C . LEU A 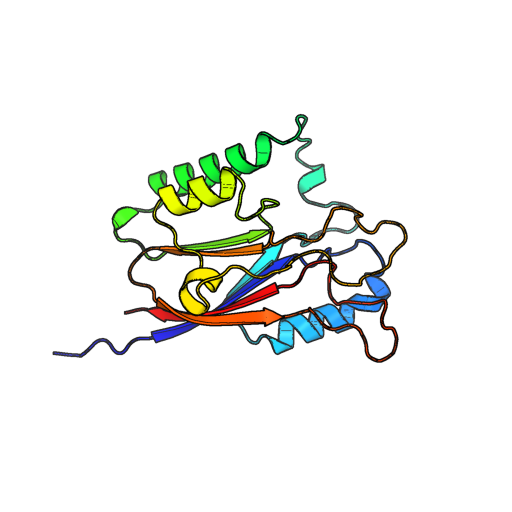1 183 ? -2.639 -2.777 -1.216 1.00 98.88 183 LEU A C 1
ATOM 1493 O O . LEU A 1 183 ? -3.060 -1.688 -1.606 1.00 98.88 183 LEU A O 1
ATOM 1497 N N . VAL A 1 184 ? -3.446 -3.809 -0.977 1.00 98.81 184 VAL A N 1
ATOM 1498 C CA . VAL A 1 184 ? -4.909 -3.745 -1.039 1.00 98.81 184 VAL A CA 1
ATOM 1499 C C . VAL A 1 184 ? -5.529 -4.454 0.156 1.00 98.81 184 VAL A C 1
ATOM 1501 O O . VAL A 1 184 ? -5.107 -5.544 0.532 1.00 98.81 184 VAL A O 1
ATOM 1504 N N . SER A 1 185 ? -6.549 -3.845 0.750 1.00 98.75 185 SER A N 1
ATOM 1505 C CA . SER A 1 185 ? -7.236 -4.370 1.923 1.00 98.75 185 SER A CA 1
ATOM 1506 C C . SER A 1 185 ? -8.743 -4.162 1.822 1.00 98.75 185 SER A C 1
ATOM 1508 O O . SER A 1 185 ? -9.214 -3.132 1.336 1.00 98.75 185 SER A O 1
ATOM 1510 N N . ASP A 1 186 ? -9.494 -5.159 2.283 1.00 98.44 186 ASP A N 1
ATOM 1511 C CA . ASP A 1 186 ? -10.927 -5.041 2.532 1.00 98.44 186 ASP A CA 1
ATOM 1512 C C . ASP A 1 186 ? -11.127 -4.541 3.968 1.00 98.44 186 ASP A C 1
ATOM 1514 O O . ASP A 1 186 ? -10.586 -5.124 4.910 1.00 98.44 186 ASP A O 1
ATOM 1518 N N . PHE A 1 187 ? -11.918 -3.487 4.140 1.00 98.31 187 PHE A N 1
ATOM 1519 C CA . PHE A 1 187 ? -12.242 -2.893 5.432 1.00 98.31 187 PHE A CA 1
ATOM 1520 C C . PHE A 1 187 ? -13.724 -3.004 5.744 1.00 98.31 187 PHE A C 1
ATOM 1522 O O . PHE A 1 187 ? -14.566 -2.969 4.851 1.00 98.31 187 PHE A O 1
ATOM 1529 N N . GLU A 1 188 ? -14.022 -3.062 7.035 1.00 97.19 188 GLU A N 1
ATOM 1530 C CA . GLU A 1 188 ? -15.358 -3.020 7.605 1.00 97.19 188 GLU A CA 1
ATOM 1531 C C . GLU A 1 188 ? -15.541 -1.748 8.446 1.00 97.19 188 GLU A C 1
ATOM 1533 O O . GLU A 1 188 ? -14.678 -1.408 9.263 1.00 97.19 188 GLU A O 1
ATOM 1538 N N . ILE A 1 189 ? -16.665 -1.054 8.253 1.00 92.94 189 ILE A N 1
ATOM 1539 C CA . ILE A 1 189 ? -17.064 0.155 8.987 1.00 92.94 189 ILE A CA 1
ATOM 1540 C C . ILE A 1 189 ? -18.497 0.005 9.525 1.00 92.94 189 ILE A C 1
ATOM 1542 O O . ILE A 1 189 ? -19.337 -0.636 8.888 1.00 92.94 189 ILE A O 1
ATOM 1546 N N . TYR A 1 190 ? -18.769 0.588 10.696 1.00 82.25 190 TYR A N 1
ATOM 1547 C CA . TYR A 1 190 ? -20.016 0.429 11.464 1.00 82.25 190 TYR A CA 1
ATOM 1548 C C . TYR A 1 190 ? -20.770 1.745 11.673 1.00 82.25 190 TYR A C 1
ATOM 1550 O O . TYR A 1 190 ? -20.091 2.784 11.829 1.00 82.25 190 TYR A O 1
#

Organism: Pseudocohnilembus persalinus (NCBI:txid266149)

Radius of gyration: 17.48 Å; chains: 1; bounding box: 53×35×41 Å

Sequence (190 aa):
MTTNQPQTFKFATYNIRNHMDRYSERKEFLKQTIHQVKSDIMGLQEVAFLPGGQLHELVKDNDGNDIFEHHIKQIILWLKIKIPNFEEANIIFCGDFNATPIEECYRFVEESGFKSTHYTVHSEEPEITFPTGLLAPNMDTDPANCLDYIWYRGNIKPLNCQIFGNKCLETDPTIYPSDHMGLVSDFEIY

Secondary structure (DSSP, 8-state):
----PPEEEEEEEEE--TTSSSHHHHHHHHHHHHHHH--SEEEEES--SSTT--GGGSS----SSSHHHHHHHHHHHHHHHHSTTTTT--EEEEEE-S--TTSHHHHHHHHTT-EEHHHHHHSS--S-SB--S---TT---PPPB--EEEEEESSEEEEEEEEES---BTTBTT--S-SS-EEEEEEEE-

Foldseek 3Di:
DPDPDKDKFKEKEDEQCAPDFPNVVLVVVLVVQVVVLPGPYYHYPQDDPDPPDTPCVVDPDDDPDPVLLVVLVVVLVCCVVPPVPSQADKDKDWYQSVDACPDPSVVVCVVSAKDWLCCQAPVDADQFQAFALADGPPDDPDDGGDRTTIIIHHQKHWPDKDKTQNAADPVDRNHTSHRGIMMMTMMIHD

InterPro domains:
  IPR005135 Endonuclease/exonuclease/phosphatase [PF03372] (12-180)
  IPR036691 Endonuclease/exonuclease/phosphatase superfamily [G3DSA:3.60.10.10] (1-58)
  IPR036691 Endonuclease/exonuclease/phosphatase superfamily [G3DSA:3.60.10.10] (59-189)
  IPR036691 Endonuclease/exonuclease/phosphatase superfamily [SSF56219] (6-187)
  IPR051547 Tyrosyl-DNA phosphodiesterase 2-like [PTHR15822] (84-188)